Protein AF-0000000086805698 (afdb_homodimer)

Structure (mmCIF, N/CA/C/O backbone):
data_AF-0000000086805698-model_v1
#
loop_
_entity.id
_entity.type
_entity.pdbx_description
1 polymer 'SLAM family member 7'
#
loop_
_atom_site.group_PDB
_atom_site.id
_atom_site.type_symbol
_atom_site.label_atom_id
_atom_site.label_alt_id
_atom_site.label_comp_id
_atom_site.label_asym_id
_atom_site.label_entity_id
_atom_site.label_seq_id
_atom_site.pdbx_PDB_ins_code
_atom_site.Cartn_x
_atom_site.Cartn_y
_atom_site.Cartn_z
_atom_site.occupancy
_atom_site.B_iso_or_equiv
_atom_site.auth_seq_id
_atom_site.auth_comp_id
_atom_site.auth_asym_id
_atom_site.auth_atom_id
_atom_site.pdbx_PDB_model_num
ATOM 1 N N . MET A 1 1 ? -30.688 58.969 -30.438 1 33.81 1 MET A N 1
ATOM 2 C CA . MET A 1 1 ? -30.188 58.469 -29.156 1 33.81 1 MET A CA 1
ATOM 3 C C . MET A 1 1 ? -29.781 57 -29.281 1 33.81 1 MET A C 1
ATOM 5 O O . MET A 1 1 ? -30.578 56.156 -29.688 1 33.81 1 MET A O 1
ATOM 9 N N . PRO A 1 2 ? -28.484 56.781 -29.641 1 44.28 2 PRO A N 1
ATOM 10 C CA . PRO A 1 2 ? -27.969 55.469 -29.969 1 44.28 2 PRO A CA 1
ATOM 11 C C . PRO A 1 2 ? -28.156 54.469 -28.812 1 44.28 2 PRO A C 1
ATOM 13 O O . PRO A 1 2 ? -28.047 54.844 -27.656 1 44.28 2 PRO A O 1
ATOM 16 N N . VAL A 1 3 ? -29.109 53.531 -28.906 1 44.44 3 VAL A N 1
ATOM 17 C CA . VAL A 1 3 ? -29.5 52.375 -28.109 1 44.44 3 VAL A CA 1
ATOM 18 C C . VAL A 1 3 ? -28.266 51.531 -27.797 1 44.44 3 VAL A C 1
ATOM 20 O O . VAL A 1 3 ? -27.516 51.156 -28.703 1 44.44 3 VAL A O 1
ATOM 23 N N . SER A 1 4 ? -27.578 51.906 -26.719 1 42.81 4 SER A N 1
ATOM 24 C CA . SER A 1 4 ? -26.406 51.188 -26.234 1 42.81 4 SER A CA 1
ATOM 25 C C . SER A 1 4 ? -26.672 49.688 -26.125 1 42.81 4 SER A C 1
ATOM 27 O O . SER A 1 4 ? -27.703 49.281 -25.578 1 42.81 4 SER A O 1
ATOM 29 N N . PRO A 1 5 ? -26.109 48.906 -27.016 1 41.41 5 PRO A N 1
ATOM 30 C CA . PRO A 1 5 ? -26.328 47.469 -26.953 1 41.41 5 PRO A CA 1
ATOM 31 C C . PRO A 1 5 ? -26.016 46.875 -25.562 1 41.41 5 PRO A C 1
ATOM 33 O O . PRO A 1 5 ? -25.172 47.406 -24.859 1 41.41 5 PRO A O 1
ATOM 36 N N . ALA A 1 6 ? -27.062 46.469 -24.812 1 39 6 ALA A N 1
ATOM 37 C CA . ALA A 1 6 ? -27.031 45.656 -23.578 1 39 6 ALA A CA 1
ATOM 38 C C . ALA A 1 6 ? -26.062 44.5 -23.703 1 39 6 ALA A C 1
ATOM 40 O O . ALA A 1 6 ? -26.172 43.688 -24.625 1 39 6 ALA A O 1
ATOM 41 N N . ASN A 1 7 ? -24.75 44.781 -23.5 1 35.91 7 ASN A N 1
ATOM 42 C CA . ASN A 1 7 ? -23.781 43.719 -23.422 1 35.91 7 ASN A CA 1
ATOM 43 C C . ASN A 1 7 ? -24.266 42.594 -22.5 1 35.91 7 ASN A C 1
ATOM 45 O O . ASN A 1 7 ? -24.484 42.812 -21.312 1 35.91 7 ASN A O 1
ATOM 49 N N . LEU A 1 8 ? -25.094 41.656 -22.969 1 29.61 8 LEU A N 1
ATOM 50 C CA . LEU A 1 8 ? -25.469 40.406 -22.312 1 29.61 8 LEU A CA 1
ATOM 51 C C . LEU A 1 8 ? -24.234 39.656 -21.797 1 29.61 8 LEU A C 1
ATOM 53 O O . LEU A 1 8 ? -23.391 39.219 -22.578 1 29.61 8 LEU A O 1
ATOM 57 N N . ILE A 1 9 ? -23.734 40.188 -20.734 1 33.19 9 ILE A N 1
ATOM 58 C CA . ILE A 1 9 ? -22.703 39.438 -20.031 1 33.19 9 ILE A CA 1
ATOM 59 C C . ILE A 1 9 ? -23.203 38 -19.766 1 33.19 9 ILE A C 1
ATOM 61 O O . ILE A 1 9 ? -24.188 37.812 -19.047 1 33.19 9 ILE A O 1
ATOM 65 N N . LEU A 1 10 ? -23.125 37.094 -20.75 1 28.97 10 LEU A N 1
ATOM 66 C CA . LEU A 1 10 ? -23.344 35.656 -20.531 1 28.97 10 LEU A CA 1
ATOM 67 C C . LEU A 1 10 ? -22.453 35.125 -19.422 1 28.97 10 LEU A C 1
ATOM 69 O O . LEU A 1 10 ? -21.234 35.125 -19.547 1 28.97 10 LEU A O 1
ATOM 73 N N . ILE A 1 11 ? -22.859 35.406 -18.219 1 31.67 11 ILE A N 1
ATOM 74 C CA . ILE A 1 11 ? -22.234 34.75 -17.078 1 31.67 11 ILE A CA 1
ATOM 75 C C . ILE A 1 11 ? -22.328 33.219 -17.266 1 31.67 11 ILE A C 1
ATOM 77 O O . ILE A 1 11 ? -23.422 32.656 -17.281 1 31.67 11 ILE A O 1
ATOM 81 N N . LEU A 1 12 ? -21.516 32.656 -18.172 1 31.05 12 LEU A N 1
ATOM 82 C CA . LEU A 1 12 ? -21.375 31.219 -18.203 1 31.05 12 LEU A CA 1
ATOM 83 C C . LEU A 1 12 ? -21.109 30.672 -16.797 1 31.05 12 LEU A C 1
ATOM 85 O O . LEU A 1 12 ? -20.047 30.906 -16.219 1 31.05 12 LEU A O 1
ATOM 89 N N . LEU A 1 13 ? -22.156 30.656 -15.93 1 31.44 13 LEU A N 1
ATOM 90 C CA . LEU A 1 13 ? -22.125 29.812 -14.734 1 31.44 13 LEU A CA 1
ATOM 91 C C . LEU A 1 13 ? -21.641 28.406 -15.07 1 31.44 13 LEU A C 1
ATOM 93 O O . LEU A 1 13 ? -22.312 27.672 -15.797 1 31.44 13 LEU A O 1
ATOM 97 N N . LEU A 1 14 ? -20.328 28.281 -15.305 1 31.8 14 LEU A N 1
ATOM 98 C CA . LEU A 1 14 ? -19.797 26.922 -15.32 1 31.8 14 LEU A CA 1
ATOM 99 C C . LEU A 1 14 ? -20.375 26.109 -14.172 1 31.8 14 LEU A C 1
ATOM 101 O O . LEU A 1 14 ? -19.984 26.281 -13.016 1 31.8 14 LEU A O 1
ATOM 105 N N . CYS A 1 15 ? -21.672 25.875 -14.117 1 30.91 15 CYS A N 1
ATOM 106 C CA . CYS A 1 15 ? -22.188 24.781 -13.305 1 30.91 15 CYS A CA 1
ATOM 107 C C . CYS A 1 15 ? -21.328 23.531 -13.438 1 30.91 15 CYS A C 1
ATOM 109 O O . CYS A 1 15 ? -21.219 22.969 -14.523 1 30.91 15 CYS A O 1
ATOM 111 N N . GLN A 1 16 ? -20.203 23.547 -12.758 1 31.81 16 GLN A N 1
ATOM 112 C CA . GLN A 1 16 ? -19.625 22.203 -12.602 1 31.81 16 GLN A CA 1
ATOM 113 C C . GLN A 1 16 ? -20.688 21.188 -12.227 1 31.81 16 GLN A C 1
ATOM 115 O O . GLN A 1 16 ? -21.391 21.359 -11.227 1 31.81 16 GLN A O 1
ATOM 120 N N . LEU A 1 17 ? -21.438 20.734 -13.094 1 32.62 17 LEU A N 1
ATOM 121 C CA . LEU A 1 17 ? -22.125 19.453 -12.922 1 32.62 17 LEU A CA 1
ATOM 122 C C . LEU A 1 17 ? -21.297 18.484 -12.094 1 32.62 17 LEU A C 1
ATOM 124 O O . LEU A 1 17 ? -20.266 18 -12.562 1 32.62 17 LEU A O 1
ATOM 128 N N . MET A 1 18 ? -21.156 18.781 -10.766 1 32.81 18 MET A N 1
ATOM 129 C CA . MET A 1 18 ? -20.781 17.672 -9.898 1 32.81 18 MET A CA 1
ATOM 130 C C . MET A 1 18 ? -21.609 16.422 -10.211 1 32.81 18 MET A C 1
ATOM 132 O O . MET A 1 18 ? -22.844 16.453 -10.094 1 32.81 18 MET A O 1
ATOM 136 N N . GLY A 1 19 ? -21.406 15.773 -11.25 1 35.84 19 GLY A N 1
ATOM 137 C CA . GLY A 1 19 ? -21.984 14.445 -11.328 1 35.84 19 GLY A CA 1
ATOM 138 C C . GLY A 1 19 ? -22.031 13.727 -9.992 1 35.84 19 GLY A C 1
ATOM 139 O O . GLY A 1 19 ? -21.406 14.172 -9.023 1 35.84 19 GLY A O 1
ATOM 140 N N . PRO A 1 20 ? -22.906 12.742 -9.836 1 35.44 20 PRO A N 1
ATOM 141 C CA . PRO A 1 20 ? -23 12.008 -8.57 1 35.44 20 PRO A CA 1
ATOM 142 C C . PRO A 1 20 ? -21.625 11.609 -8.016 1 35.44 20 PRO A C 1
ATOM 144 O O . PRO A 1 20 ? -20.844 10.938 -8.703 1 35.44 20 PRO A O 1
ATOM 147 N N . ALA A 1 21 ? -20.844 12.383 -7.348 1 38.59 21 ALA A N 1
ATOM 148 C CA . ALA A 1 21 ? -19.641 12.07 -6.59 1 38.59 21 ALA A CA 1
ATOM 149 C C . ALA A 1 21 ? -19.859 10.875 -5.668 1 38.59 21 ALA A C 1
ATOM 151 O O . ALA A 1 21 ? -20.484 11.008 -4.609 1 38.59 21 ALA A O 1
ATOM 152 N N . ALA A 1 22 ? -20.453 9.883 -5.957 1 40.69 22 ALA A N 1
ATOM 153 C CA . ALA A 1 22 ? -20.375 8.898 -4.883 1 40.69 22 ALA A CA 1
ATOM 154 C C . ALA A 1 22 ? -19.016 8.922 -4.195 1 40.69 22 ALA A C 1
ATOM 156 O O . ALA A 1 22 ? -18.672 8.016 -3.434 1 40.69 22 ALA A O 1
ATOM 157 N N . SER A 1 23 ? -17.859 9.555 -4.797 1 49.34 23 SER A N 1
ATOM 158 C CA . SER A 1 23 ? -16.547 9.695 -4.156 1 49.34 23 SER A CA 1
ATOM 159 C C . SER A 1 23 ? -16.656 10.461 -2.842 1 49.34 23 SER A C 1
ATOM 161 O O . SER A 1 23 ? -17.281 11.523 -2.789 1 49.34 23 SER A O 1
ATOM 163 N N . GLY A 1 24 ? -16.828 9.812 -1.705 1 59.03 24 GLY A N 1
ATOM 164 C CA . GLY A 1 24 ? -16.891 10.492 -0.42 1 59.03 24 GLY A CA 1
ATOM 165 C C . GLY A 1 24 ? -16.25 11.867 -0.442 1 59.03 24 GLY A C 1
ATOM 166 O O . GLY A 1 24 ? -15.391 12.148 -1.289 1 59.03 24 GLY A O 1
ATOM 167 N N . ALA A 1 25 ? -16.969 12.922 -0.006 1 79.44 25 ALA A N 1
ATOM 168 C CA . ALA A 1 25 ? -16.547 14.312 0.09 1 79.44 25 ALA A CA 1
ATOM 169 C C . ALA A 1 25 ? -15.125 14.422 0.639 1 79.44 25 ALA A C 1
ATOM 171 O O . ALA A 1 25 ? -14.742 13.68 1.547 1 79.44 25 ALA A O 1
ATOM 172 N N . GLN A 1 26 ? -14.281 15.078 -0.123 1 90.06 26 GLN A N 1
ATOM 173 C CA . GLN A 1 26 ? -12.914 15.375 0.289 1 90.06 26 GLN A CA 1
ATOM 174 C C . GLN A 1 26 ? -12.891 16.422 1.401 1 90.06 26 GLN A C 1
ATOM 176 O O . GLN A 1 26 ? -13.531 17.469 1.294 1 90.06 26 GLN A O 1
ATOM 181 N N . GLU A 1 27 ? -12.336 16.094 2.559 1 93.56 27 GLU A N 1
ATOM 182 C CA . GLU A 1 27 ? -12.117 17.047 3.643 1 93.56 27 GLU A CA 1
ATOM 183 C C . GLU A 1 27 ? -10.852 17.859 3.412 1 93.56 27 GLU A C 1
ATOM 185 O O . GLU A 1 27 ? -9.789 17.297 3.133 1 93.56 27 GLU A O 1
ATOM 190 N N . GLU A 1 28 ? -10.93 19.188 3.469 1 94.25 28 GLU A N 1
ATOM 191 C CA . GLU A 1 28 ? -9.773 20.062 3.293 1 94.25 28 GLU A CA 1
ATOM 192 C C . GLU A 1 28 ? -9.094 20.359 4.625 1 94.25 28 GLU A C 1
ATOM 194 O O . GLU A 1 28 ? -9.766 20.688 5.609 1 94.25 28 GLU A O 1
ATOM 199 N N . LEU A 1 29 ? -7.766 20.234 4.629 1 97.12 29 LEU A N 1
ATOM 200 C CA . LEU A 1 29 ? -6.953 20.516 5.809 1 97.12 29 LEU A CA 1
ATOM 201 C C . LEU A 1 29 ? -5.895 21.562 5.5 1 97.12 29 LEU A C 1
ATOM 203 O O . LEU A 1 29 ? -5.496 21.734 4.344 1 97.12 29 LEU A O 1
ATOM 207 N N . VAL A 1 30 ? -5.535 22.297 6.559 1 94.81 30 VAL A N 1
ATOM 208 C CA . VAL A 1 30 ? -4.5 23.312 6.426 1 94.81 30 VAL A CA 1
ATOM 209 C C . VAL A 1 30 ? -3.416 23.094 7.48 1 94.81 30 VAL A C 1
ATOM 211 O O . VAL A 1 30 ? -3.717 22.766 8.633 1 94.81 30 VAL A O 1
ATOM 214 N N . GLY A 1 31 ? -2.156 23.25 7.012 1 95.19 31 GLY A N 1
ATOM 215 C CA . GLY A 1 31 ? -1.027 23.156 7.926 1 95.19 31 GLY A CA 1
ATOM 216 C C . GLY A 1 31 ? 0.014 24.234 7.699 1 95.19 31 GLY A C 1
ATOM 217 O O . GLY A 1 31 ? 0.015 24.891 6.66 1 95.19 31 GLY A O 1
ATOM 218 N N . GLY A 1 32 ? 0.861 24.422 8.773 1 93.5 32 GLY A N 1
ATOM 219 C CA . GLY A 1 32 ? 1.999 25.328 8.664 1 93.5 32 GLY A CA 1
ATOM 220 C C . GLY A 1 32 ? 3.324 24.594 8.547 1 93.5 32 GLY A C 1
ATOM 221 O O . GLY A 1 32 ? 3.504 23.516 9.117 1 93.5 32 GLY A O 1
ATOM 222 N N . ILE A 1 33 ? 4.254 25.281 7.805 1 95.81 33 ILE A N 1
ATOM 223 C CA . ILE A 1 33 ? 5.59 24.719 7.656 1 95.81 33 ILE A CA 1
ATOM 224 C C . ILE A 1 33 ? 6.184 24.438 9.031 1 95.81 33 ILE A C 1
ATOM 226 O O . ILE A 1 33 ? 6.133 25.281 9.93 1 95.81 33 ILE A O 1
ATOM 230 N N . GLY A 1 34 ? 6.734 23.219 9.219 1 96.06 34 GLY A N 1
ATOM 231 C CA . GLY A 1 34 ? 7.375 22.859 10.477 1 96.06 34 GLY A CA 1
ATOM 232 C C . GLY A 1 34 ? 6.402 22.312 11.5 1 96.06 34 GLY A C 1
ATOM 233 O O . GLY A 1 34 ? 6.812 21.719 12.5 1 96.06 34 GLY A O 1
ATOM 234 N N . GLY A 1 35 ? 5.098 22.484 11.281 1 96.06 35 GLY A N 1
ATOM 235 C CA . GLY A 1 35 ? 4.066 22 12.18 1 96.06 35 GLY A CA 1
ATOM 236 C C . GLY A 1 35 ? 3.609 20.594 11.859 1 96.06 35 GLY A C 1
ATOM 237 O O . GLY A 1 35 ? 4.379 19.781 11.328 1 96.06 35 GLY A O 1
ATOM 238 N N . PHE A 1 36 ? 2.404 20.266 12.391 1 97.25 36 PHE A N 1
ATOM 239 C CA . PHE A 1 36 ? 1.835 18.953 12.117 1 97.25 36 PHE A CA 1
ATOM 240 C C . PHE A 1 36 ? 0.364 19.062 11.734 1 97.25 36 PHE A C 1
ATOM 242 O O . PHE A 1 36 ? -0.254 20.125 11.938 1 97.25 36 PHE A O 1
ATOM 249 N N . VAL A 1 37 ? -0.165 18.078 11.07 1 97.88 37 VAL A N 1
ATOM 250 C CA . VAL A 1 37 ? -1.587 17.953 10.766 1 97.88 37 VAL A CA 1
ATOM 251 C C . VAL A 1 37 ? -2.072 16.562 11.172 1 97.88 37 VAL A C 1
ATOM 253 O O . VAL A 1 37 ? -1.298 15.602 11.172 1 97.88 37 VAL A O 1
ATOM 256 N N . ILE A 1 38 ? -3.354 16.5 11.609 1 97.56 38 ILE A N 1
ATOM 257 C CA . ILE A 1 38 ? -4.004 15.219 11.891 1 97.56 38 ILE A CA 1
ATOM 258 C C . ILE A 1 38 ? -5.059 14.93 10.82 1 97.56 38 ILE A C 1
ATOM 260 O O . ILE A 1 38 ? -5.871 15.789 10.492 1 97.56 38 ILE A O 1
ATOM 264 N N . PHE A 1 39 ? -4.984 13.852 10.258 1 97.38 39 PHE A N 1
ATOM 265 C CA . PHE A 1 39 ? -6.023 13.328 9.383 1 97.38 39 PHE A CA 1
ATOM 266 C C . PHE A 1 39 ? -6.973 12.414 10.141 1 97.38 39 PHE A C 1
ATOM 268 O O . PHE A 1 39 ? -6.648 11.258 10.406 1 97.38 39 PHE A O 1
ATOM 275 N N . PRO A 1 40 ? -8.117 12.914 10.422 1 95.06 40 PRO A N 1
ATOM 276 C CA . PRO A 1 40 ? -9.016 12.102 11.25 1 95.06 40 PRO A CA 1
ATOM 277 C C . PRO A 1 40 ? -9.586 10.898 10.492 1 95.06 40 PRO A C 1
ATOM 279 O O . PRO A 1 40 ? -9.914 11.008 9.312 1 95.06 40 PRO A O 1
ATOM 282 N N . LEU A 1 41 ? -9.508 9.812 11.156 1 93.5 41 LEU A N 1
ATOM 283 C CA . LEU A 1 41 ? -10.102 8.602 10.594 1 93.5 41 LEU A CA 1
ATOM 284 C C . LEU A 1 41 ? -11.289 8.141 11.422 1 93.5 41 LEU A C 1
ATOM 286 O O . LEU A 1 41 ? -11.188 8.016 12.648 1 93.5 41 LEU A O 1
ATOM 290 N N . THR A 1 42 ? -12.43 8.102 10.758 1 83.88 42 THR A N 1
ATOM 291 C CA . THR A 1 42 ? -13.625 7.559 11.391 1 83.88 42 THR A CA 1
ATOM 292 C C . THR A 1 42 ? -14.039 6.25 10.727 1 83.88 42 THR A C 1
A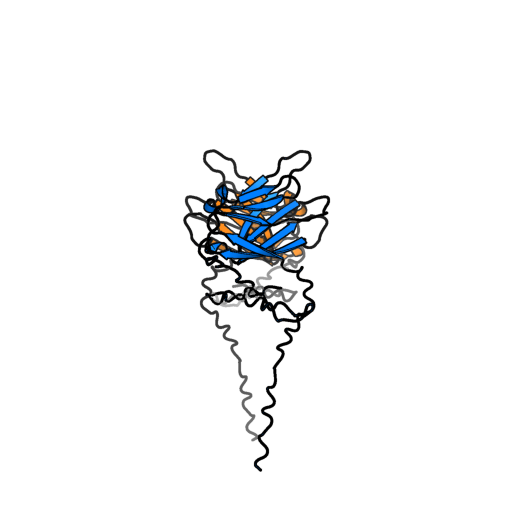TOM 294 O O . THR A 1 42 ? -14.203 6.195 9.5 1 83.88 42 THR A O 1
ATOM 297 N N . HIS A 1 43 ? -13.984 5.168 11.477 1 82.12 43 HIS A N 1
ATOM 298 C CA . HIS A 1 43 ? -14.453 3.912 10.906 1 82.12 43 HIS A CA 1
ATOM 299 C C . HIS A 1 43 ? -15.242 3.102 11.93 1 82.12 43 HIS A C 1
ATOM 301 O O . HIS A 1 43 ? -15 3.211 13.133 1 82.12 43 HIS A O 1
ATOM 307 N N . SER A 1 44 ? -16.25 2.486 11.492 1 76.88 44 SER A N 1
ATOM 308 C CA . SER A 1 44 ? -17.094 1.67 12.352 1 76.88 44 SER A CA 1
ATOM 309 C C . SER A 1 44 ? -16.906 0.184 12.078 1 76.88 44 SER A C 1
ATOM 311 O O . SER A 1 44 ? -17.594 -0.658 12.656 1 76.88 44 SER A O 1
ATOM 313 N N . GLN A 1 45 ? -15.969 -0.123 11.359 1 73.69 45 GLN A N 1
ATOM 314 C CA . GLN A 1 45 ? -15.82 -1.521 10.977 1 73.69 45 GLN A CA 1
ATOM 315 C C . GLN A 1 45 ? -15.336 -2.365 12.148 1 73.69 45 GLN A C 1
ATOM 317 O O . GLN A 1 45 ? -14.461 -1.939 12.906 1 73.69 45 GLN A O 1
ATOM 322 N N . ASP A 1 46 ? -15.938 -3.475 12.312 1 77 46 ASP A N 1
ATOM 323 C CA . ASP A 1 46 ? -15.602 -4.383 13.406 1 77 46 ASP A CA 1
ATOM 324 C C . ASP A 1 46 ? -14.227 -5.012 13.203 1 77 46 ASP A C 1
ATOM 326 O O . ASP A 1 46 ? -13.406 -5.043 14.117 1 77 46 ASP A O 1
ATOM 330 N N . ARG A 1 47 ? -13.992 -5.578 12.008 1 89.38 47 ARG A N 1
ATOM 331 C CA . ARG A 1 47 ? -12.711 -6.234 11.75 1 89.38 47 ARG A CA 1
ATOM 332 C C . ARG A 1 47 ? -12.008 -5.609 10.555 1 89.38 47 ARG A C 1
ATOM 334 O O . ARG A 1 47 ? -12.539 -5.602 9.445 1 89.38 47 ARG A O 1
ATOM 341 N N . ILE A 1 48 ? -10.938 -4.969 10.891 1 95 48 ILE A N 1
ATOM 342 C CA . ILE A 1 48 ? -10.125 -4.332 9.859 1 95 48 ILE A CA 1
ATOM 343 C C . ILE A 1 48 ? -8.883 -5.18 9.594 1 95 48 ILE A C 1
ATOM 345 O O . ILE A 1 48 ? -8.18 -5.574 10.523 1 95 48 ILE A O 1
ATOM 349 N N . ASP A 1 49 ? -8.664 -5.496 8.32 1 96.88 49 ASP A N 1
ATOM 350 C CA . ASP A 1 49 ? -7.469 -6.25 7.953 1 96.88 49 ASP A CA 1
ATOM 351 C C . ASP A 1 49 ? -6.258 -5.328 7.816 1 96.88 49 ASP A C 1
ATOM 353 O O . ASP A 1 49 ? -5.168 -5.648 8.297 1 96.88 49 ASP A O 1
ATOM 357 N N . SER A 1 50 ? -6.43 -4.199 7.164 1 97.62 50 SER A N 1
ATOM 358 C CA . SER A 1 50 ? -5.332 -3.25 7.008 1 97.62 50 SER A CA 1
ATOM 359 C C . SER A 1 50 ? -5.852 -1.85 6.699 1 97.62 50 SER A C 1
ATOM 361 O O . SER A 1 50 ? -6.984 -1.688 6.242 1 97.62 50 SER A O 1
ATOM 363 N N . ILE A 1 51 ? -5.098 -0.92 7.066 1 97.56 51 ILE A N 1
ATOM 364 C CA . ILE A 1 51 ? -5.309 0.485 6.734 1 97.56 51 ILE A CA 1
ATOM 365 C C . ILE A 1 51 ? -4.133 1.002 5.906 1 97.56 51 ILE A C 1
ATOM 367 O O . ILE A 1 51 ? -2.977 0.888 6.316 1 97.56 51 ILE A O 1
ATOM 371 N N . ILE A 1 52 ? -4.414 1.631 4.723 1 98.56 52 ILE A N 1
ATOM 372 C CA . ILE A 1 52 ? -3.354 2.098 3.836 1 98.56 52 ILE A CA 1
ATOM 373 C C . ILE A 1 52 ? -3.582 3.566 3.486 1 98.56 52 ILE A C 1
ATOM 375 O O . ILE A 1 52 ? -4.648 3.934 2.984 1 98.56 52 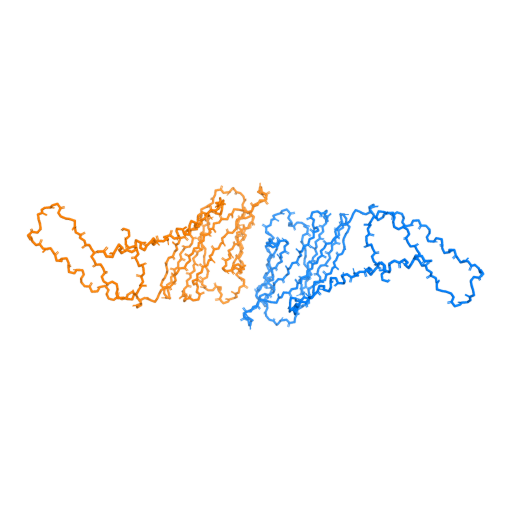ILE A O 1
ATOM 379 N N . TRP A 1 53 ? -2.555 4.363 3.76 1 98.19 53 TRP A N 1
ATOM 380 C CA . TRP A 1 53 ? -2.576 5.781 3.41 1 98.19 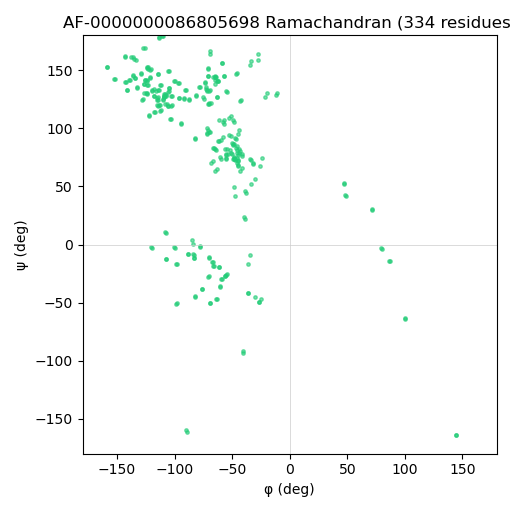53 TRP A CA 1
ATOM 381 C C . TRP A 1 53 ? -1.793 6.035 2.127 1 98.19 53 TRP A C 1
ATOM 383 O O . TRP A 1 53 ? -0.705 5.488 1.938 1 98.19 53 TRP A O 1
ATOM 393 N N . PHE A 1 54 ? -2.344 6.922 1.314 1 98.31 54 PHE A N 1
ATOM 394 C CA . PHE A 1 54 ? -1.712 7.332 0.065 1 98.31 54 PHE A CA 1
ATOM 395 C C . PHE A 1 54 ? -1.514 8.844 0.03 1 98.31 54 PHE A C 1
ATOM 397 O O . PHE A 1 54 ? -2.379 9.594 0.476 1 98.31 54 PHE A O 1
ATOM 404 N N . PHE A 1 55 ? -0.378 9.227 -0.426 1 98.38 55 PHE A N 1
ATOM 405 C CA . PHE A 1 55 ? -0.103 10.609 -0.79 1 98.38 55 PHE A CA 1
ATOM 406 C C . PHE A 1 55 ? 0.15 10.742 -2.287 1 98.38 55 PHE A C 1
ATOM 408 O O . PHE A 1 55 ? 1.106 10.164 -2.811 1 98.38 55 PHE A O 1
ATOM 415 N N . GLU A 1 56 ? -0.675 11.531 -2.975 1 97.38 56 GLU A N 1
ATOM 416 C CA . GLU A 1 56 ? -0.577 11.703 -4.422 1 97.38 56 GLU A CA 1
ATOM 417 C C . GLU A 1 56 ? -0.477 10.352 -5.129 1 97.38 56 GLU A C 1
ATOM 419 O O . GLU A 1 56 ? 0.418 10.141 -5.949 1 97.38 56 GLU A O 1
ATOM 424 N N . ARG A 1 57 ? -1.283 9.328 -4.676 1 94.69 57 ARG A N 1
ATOM 425 C CA . ARG A 1 57 ? -1.487 8.008 -5.266 1 94.69 57 ARG A CA 1
ATOM 426 C C . ARG A 1 57 ? -0.342 7.066 -4.91 1 94.69 57 ARG A C 1
ATOM 428 O O . ARG A 1 57 ? -0.361 5.891 -5.277 1 94.69 57 ARG A O 1
ATOM 435 N N . THR A 1 58 ? 0.653 7.586 -4.215 1 96 58 THR A N 1
ATOM 436 C CA . THR A 1 58 ? 1.744 6.738 -3.75 1 96 58 THR A CA 1
ATOM 437 C C . THR A 1 58 ? 1.509 6.297 -2.309 1 96 58 THR A C 1
ATOM 439 O O . THR A 1 58 ? 1.071 7.09 -1.473 1 96 58 THR A O 1
ATOM 442 N N . THR A 1 59 ? 1.829 5.004 -2.076 1 98.38 59 THR A N 1
ATOM 443 C CA . THR A 1 59 ? 1.644 4.484 -0.726 1 98.38 59 THR A CA 1
ATOM 444 C C . THR A 1 59 ? 2.553 5.207 0.263 1 98.38 59 THR A C 1
ATOM 446 O O . THR A 1 59 ? 3.762 5.312 0.039 1 98.38 59 THR A O 1
ATOM 449 N N . LEU A 1 60 ? 1.997 5.727 1.319 1 98.44 60 LEU A N 1
ATOM 450 C CA . LEU A 1 60 ? 2.734 6.438 2.359 1 98.44 60 LEU A CA 1
ATOM 451 C C . LEU A 1 60 ? 3.018 5.523 3.547 1 98.44 60 LEU A C 1
ATOM 453 O O . LEU A 1 60 ? 4.16 5.422 3.998 1 98.44 60 LEU A O 1
ATOM 457 N N . VAL A 1 61 ? 1.973 4.867 4.035 1 98.44 61 VAL A N 1
ATOM 458 C CA . VAL A 1 61 ? 2.09 4.008 5.207 1 98.44 61 VAL A CA 1
ATOM 459 C C . VAL A 1 61 ? 1.035 2.904 5.145 1 98.44 61 VAL A C 1
ATOM 461 O O . VAL A 1 61 ? -0.074 3.125 4.652 1 98.44 61 VAL A O 1
ATOM 464 N N . THR A 1 62 ? 1.325 1.696 5.562 1 98.62 62 THR A N 1
ATOM 465 C CA . THR A 1 62 ? 0.417 0.564 5.711 1 98.62 62 THR A CA 1
ATOM 466 C C . THR A 1 62 ? 0.371 0.095 7.16 1 98.62 62 THR A C 1
ATOM 468 O O . THR A 1 62 ? 1.413 -0.09 7.793 1 98.62 62 THR A O 1
ATOM 471 N N . ILE A 1 63 ? -0.831 -0.104 7.66 1 97.75 63 ILE A N 1
ATOM 472 C CA . ILE A 1 63 ? -1.041 -0.5 9.047 1 97.75 63 ILE A CA 1
ATOM 473 C C . ILE A 1 63 ? -1.85 -1.795 9.102 1 97.75 63 ILE A C 1
ATOM 475 O O . ILE A 1 63 ? -2.844 -1.94 8.383 1 97.75 63 ILE A O 1
ATOM 479 N N . GLN A 1 64 ? -1.414 -2.73 9.812 1 97.25 64 GLN A N 1
ATOM 480 C CA . GLN A 1 64 ? -2.227 -3.859 10.25 1 97.25 64 GLN A CA 1
ATOM 481 C C . GLN A 1 64 ? -2.637 -3.711 11.711 1 97.25 64 GLN A C 1
ATOM 483 O O . GLN A 1 64 ? -1.804 -3.842 12.617 1 97.25 64 GLN A O 1
ATOM 488 N N . PRO A 1 65 ? -3.932 -3.42 11.914 1 95.69 65 PRO A N 1
ATOM 489 C CA . PRO A 1 65 ? -4.395 -3.197 13.289 1 95.69 65 PRO A CA 1
ATOM 490 C C . PRO A 1 65 ? -4.156 -4.402 14.195 1 95.69 65 PRO A C 1
ATOM 492 O O . PRO A 1 65 ? -4.078 -5.535 13.711 1 95.69 65 PRO A O 1
ATOM 495 N N . ALA A 1 66 ? -4.086 -4.09 15.438 1 93.06 66 ALA A N 1
ATOM 496 C CA . ALA A 1 66 ? -3.889 -5.137 16.438 1 93.06 66 ALA A CA 1
ATOM 497 C C . ALA A 1 66 ? -5.086 -6.082 16.484 1 93.06 66 ALA A C 1
ATOM 499 O O . ALA A 1 66 ? -6.215 -5.68 16.188 1 93.06 66 ALA A O 1
ATOM 500 N N . THR A 1 67 ? -4.773 -7.25 16.719 1 90.12 67 THR A N 1
ATOM 501 C CA . THR A 1 67 ? -5.777 -8.25 17.062 1 90.12 67 THR A CA 1
ATOM 502 C C . THR A 1 67 ? -5.59 -8.727 18.5 1 90.12 67 THR A C 1
ATOM 504 O O . THR A 1 67 ? -4.719 -8.234 19.219 1 90.12 67 THR A O 1
ATOM 507 N N . THR A 1 68 ? -6.461 -9.617 18.938 1 87.62 68 THR A N 1
ATOM 508 C CA . THR A 1 68 ? -6.395 -10.156 20.297 1 87.62 68 THR A CA 1
ATOM 509 C C . THR A 1 68 ? -5.023 -10.766 20.562 1 87.62 68 THR A C 1
ATOM 511 O O . THR A 1 68 ? -4.516 -10.695 21.688 1 87.62 68 THR A O 1
ATOM 514 N N . ASN A 1 69 ? -4.324 -11.219 19.516 1 89 69 ASN A N 1
ATOM 515 C CA . ASN A 1 69 ? -3.105 -11.992 19.734 1 89 69 ASN A CA 1
ATOM 516 C C . ASN A 1 69 ? -1.893 -11.305 19.109 1 89 69 ASN A C 1
ATOM 518 O O . ASN A 1 69 ? -0.776 -11.82 19.188 1 89 69 ASN A O 1
ATOM 522 N N . LYS A 1 70 ? -2.086 -10.266 18.484 1 90.94 70 LYS A N 1
ATOM 523 C CA . LYS A 1 70 ? -0.986 -9.617 17.766 1 90.94 70 LYS A CA 1
ATOM 524 C C . LYS A 1 70 ? -1.068 -8.102 17.891 1 90.94 70 LYS A C 1
ATOM 526 O O . LYS A 1 70 ? -2.146 -7.52 17.75 1 90.94 70 LYS A O 1
ATOM 531 N N . SER A 1 71 ? 0.033 -7.43 18.203 1 94.06 71 SER A N 1
ATOM 532 C CA . SER A 1 71 ? 0.104 -5.973 18.25 1 94.06 71 SER A CA 1
ATOM 533 C C . SER A 1 71 ? -0.014 -5.379 16.844 1 94.06 71 SER A C 1
ATOM 535 O O . SER A 1 71 ? 0.144 -6.086 15.852 1 94.06 71 SER A O 1
ATOM 537 N N . ASP A 1 72 ? -0.29 -4.082 16.844 1 94.62 72 ASP A N 1
ATOM 538 C CA . ASP A 1 72 ? -0.364 -3.408 15.547 1 94.62 72 ASP A CA 1
ATOM 539 C C . ASP A 1 72 ? 0.99 -3.422 14.844 1 94.62 72 ASP A C 1
ATOM 541 O O . ASP A 1 72 ? 2.035 -3.391 15.492 1 94.62 72 ASP A O 1
ATOM 545 N N . THR A 1 73 ? 0.987 -3.541 13.609 1 96.12 73 THR A N 1
ATOM 546 C CA . THR A 1 73 ? 2.17 -3.441 12.766 1 96.12 73 THR A CA 1
ATOM 547 C C . THR A 1 73 ? 2.045 -2.268 11.797 1 96.12 73 THR A C 1
ATOM 549 O O . THR A 1 73 ? 0.996 -2.074 11.18 1 96.12 73 THR A O 1
ATOM 552 N N . VAL A 1 74 ? 3.146 -1.513 11.742 1 97.06 74 VAL A N 1
ATOM 553 C CA . VAL A 1 74 ? 3.16 -0.357 10.852 1 97.06 74 VAL A CA 1
ATOM 554 C C . VAL A 1 74 ? 4.371 -0.434 9.93 1 97.06 74 VAL A C 1
ATOM 556 O O . VAL A 1 74 ? 5.496 -0.666 10.383 1 97.06 74 VAL A O 1
ATOM 559 N N . ILE A 1 75 ? 4.133 -0.26 8.625 1 98.06 75 ILE A N 1
ATOM 560 C CA . ILE A 1 75 ? 5.211 -0.12 7.652 1 98.06 75 ILE A CA 1
ATOM 561 C C . ILE A 1 75 ? 5.141 1.257 6.996 1 98.06 75 ILE A C 1
ATOM 563 O O . ILE A 1 75 ? 4.168 1.57 6.305 1 98.06 75 ILE A O 1
ATOM 567 N N . VAL A 1 76 ? 6.156 2.02 7.273 1 98.25 76 VAL A N 1
ATOM 568 C CA . VAL A 1 76 ? 6.32 3.289 6.574 1 98.25 76 VAL A CA 1
ATOM 569 C C . VAL A 1 76 ? 7.094 3.068 5.277 1 98.25 76 VAL A C 1
ATOM 571 O O . VAL A 1 76 ? 8.219 2.57 5.297 1 98.25 76 VAL A O 1
ATOM 574 N N . THR A 1 77 ? 6.547 3.477 4.129 1 98.25 77 THR A N 1
ATOM 575 C CA . THR A 1 77 ? 7.02 3.104 2.801 1 98.25 77 THR A CA 1
ATOM 576 C C . THR A 1 77 ? 8.43 3.631 2.561 1 98.25 77 THR A C 1
ATOM 578 O O . THR A 1 77 ? 9.281 2.918 2.023 1 98.25 77 THR A O 1
ATOM 581 N N . ASN A 1 78 ? 8.672 4.883 2.871 1 97.75 78 ASN A N 1
ATOM 582 C CA . ASN A 1 78 ? 9.969 5.539 2.742 1 97.75 78 ASN A CA 1
ATOM 583 C C . ASN A 1 78 ? 10.531 5.941 4.102 1 97.75 78 ASN A C 1
ATOM 585 O O . ASN A 1 78 ? 9.852 6.613 4.883 1 97.75 78 ASN A O 1
ATOM 589 N N . ARG A 1 79 ? 11.695 5.551 4.379 1 95.44 79 ARG A N 1
ATOM 590 C CA . ARG A 1 79 ? 12.32 5.77 5.68 1 95.44 79 ARG A CA 1
ATOM 591 C C . ARG A 1 79 ? 12.344 7.254 6.035 1 95.44 79 ARG A C 1
ATOM 593 O O . ARG A 1 79 ? 12.289 7.613 7.211 1 95.44 79 ARG A O 1
ATOM 600 N N . HIS A 1 80 ? 12.352 8.141 5.035 1 96.06 80 HIS A N 1
ATOM 601 C CA . HIS A 1 80 ? 12.375 9.578 5.273 1 96.06 80 HIS A CA 1
ATOM 602 C C . HIS A 1 80 ? 11.133 10.031 6.039 1 96.06 80 HIS A C 1
ATOM 604 O O . HIS A 1 80 ? 11.141 11.094 6.668 1 96.06 80 HIS A O 1
ATOM 610 N N . ASN A 1 81 ? 10.109 9.18 5.992 1 97.62 81 ASN A N 1
ATOM 611 C CA . ASN A 1 81 ? 8.859 9.555 6.637 1 97.62 81 ASN A CA 1
ATOM 612 C C . ASN A 1 81 ? 8.711 8.891 8 1 97.62 81 ASN A C 1
ATOM 614 O O . ASN A 1 81 ? 7.758 9.172 8.734 1 97.62 81 ASN A O 1
ATOM 618 N N . GLN A 1 82 ? 9.633 8.094 8.367 1 96.88 82 GLN A N 1
ATOM 619 C CA . GLN A 1 82 ? 9.508 7.281 9.57 1 96.88 82 GLN A CA 1
ATOM 620 C C . GLN A 1 82 ? 9.352 8.156 10.812 1 96.88 82 GLN A C 1
ATOM 622 O O . GLN A 1 82 ? 8.555 7.84 11.703 1 96.88 82 GLN A O 1
ATOM 627 N N . GLU A 1 83 ? 10.031 9.297 10.844 1 96.69 83 GLU A N 1
ATOM 628 C CA . GLU A 1 83 ? 10.016 10.141 12.039 1 96.69 83 GLU A CA 1
ATOM 629 C C . GLU A 1 83 ? 8.852 11.133 12 1 96.69 83 GLU A C 1
ATOM 631 O O . GLU A 1 83 ? 8.586 11.82 12.984 1 96.69 83 GLU A O 1
ATOM 636 N N . ARG A 1 84 ? 8.172 11.211 10.883 1 97.88 84 ARG A N 1
ATOM 637 C CA . ARG A 1 84 ? 7.164 12.258 10.727 1 97.88 84 ARG A CA 1
ATOM 638 C C . ARG A 1 84 ? 5.754 11.68 10.797 1 97.88 84 ARG A C 1
ATOM 640 O O . ARG A 1 84 ? 4.781 12.422 10.922 1 97.88 84 ARG A O 1
ATOM 647 N N . VAL A 1 85 ? 5.652 10.352 10.727 1 98.06 85 VAL A N 1
ATOM 648 C CA . VAL A 1 85 ? 4.336 9.719 10.719 1 98.06 85 VAL A CA 1
ATOM 649 C C . VAL A 1 85 ? 4.066 9.07 12.07 1 98.06 85 VAL A C 1
ATOM 651 O O . VAL A 1 85 ? 4.918 8.359 12.609 1 98.06 85 VAL A O 1
ATOM 654 N N . ALA A 1 86 ? 2.867 9.359 12.609 1 97.31 86 ALA A N 1
ATOM 655 C CA . ALA A 1 86 ? 2.387 8.734 13.836 1 97.31 86 ALA A CA 1
ATOM 656 C C . ALA A 1 86 ? 0.886 8.469 13.766 1 97.31 86 ALA A C 1
ATOM 658 O O . ALA A 1 86 ? 0.186 9.039 12.93 1 97.31 86 ALA A O 1
ATOM 659 N N . PHE A 1 87 ? 0.4 7.555 14.672 1 96.06 87 PHE A N 1
ATOM 660 C CA . PHE A 1 87 ? -1.007 7.18 14.617 1 96.06 87 PHE A CA 1
ATOM 661 C C . PHE A 1 87 ? -1.618 7.18 16.016 1 96.06 87 PHE A C 1
ATOM 663 O O . PHE A 1 87 ? -0.955 6.816 16.984 1 96.06 87 PHE A O 1
ATOM 670 N N . SER A 1 88 ? -2.855 7.613 16 1 91.88 88 SER A N 1
ATOM 671 C CA . SER A 1 88 ? -3.588 7.508 17.266 1 91.88 88 SER A CA 1
ATOM 672 C C . SER A 1 88 ? -3.922 6.059 17.594 1 91.88 88 SER A C 1
ATOM 674 O O . SER A 1 88 ? -4.242 5.27 16.703 1 91.88 88 SER A O 1
ATOM 676 N N . ARG A 1 89 ? -3.904 5.73 18.797 1 87.06 89 ARG A N 1
ATOM 677 C CA . ARG A 1 89 ? -4.301 4.391 19.219 1 87.06 89 ARG A CA 1
ATOM 678 C C . ARG A 1 89 ? -5.805 4.188 19.031 1 87.06 89 ARG A C 1
ATOM 680 O O . ARG A 1 89 ? -6.598 5.066 19.375 1 87.06 89 ARG A O 1
ATOM 687 N N . GLY A 1 90 ? -6.145 3.09 18.453 1 85.19 90 GLY A N 1
ATOM 688 C CA . GLY A 1 90 ? -7.555 2.748 18.344 1 85.19 90 GLY A CA 1
ATOM 689 C C . GLY A 1 90 ? -8.141 3.055 16.984 1 85.19 90 GLY A C 1
ATOM 690 O O . GLY A 1 90 ? -8.453 2.141 16.219 1 85.19 90 GLY A O 1
ATOM 691 N N . ASN A 1 91 ? -8.141 4.402 16.672 1 89 91 ASN A N 1
ATOM 692 C CA . ASN A 1 91 ? -8.82 4.711 15.414 1 89 91 ASN A CA 1
ATOM 693 C C . ASN A 1 91 ? -7.824 4.867 14.266 1 89 91 ASN A C 1
ATOM 695 O O . ASN A 1 91 ? -8.219 4.977 13.109 1 89 91 ASN A O 1
ATOM 699 N N . TYR A 1 92 ? -6.52 5.051 14.594 1 94.81 92 TYR A N 1
ATOM 700 C CA . TYR A 1 92 ? -5.449 5.043 13.602 1 94.81 92 TYR A CA 1
ATOM 701 C C . TYR A 1 92 ? -5.504 6.297 12.734 1 94.81 92 TYR A C 1
ATOM 703 O O . TYR A 1 92 ? -5.141 6.258 11.555 1 94.81 92 TYR A O 1
ATOM 711 N N . SER A 1 93 ? -5.992 7.402 13.328 1 95.88 93 SER A N 1
ATOM 712 C CA . SER A 1 93 ? -5.805 8.688 12.664 1 95.88 93 SER A CA 1
ATOM 713 C C . SER A 1 93 ? -4.328 8.961 12.406 1 95.88 93 SER A C 1
ATOM 715 O O . SER A 1 93 ? -3.477 8.672 13.25 1 95.88 93 SER A O 1
ATOM 717 N N . LEU A 1 94 ? -4.055 9.602 11.297 1 98 94 LEU A N 1
ATOM 718 C CA . LEU A 1 94 ? -2.674 9.859 10.906 1 98 94 LEU A CA 1
ATOM 719 C C . LEU A 1 94 ? -2.242 11.258 11.344 1 98 94 LEU A C 1
ATOM 721 O O . LEU A 1 94 ? -2.932 12.242 11.062 1 98 94 LEU A O 1
ATOM 725 N N . LYS A 1 95 ? -1.152 11.328 12.07 1 98.38 95 LYS A N 1
ATOM 726 C CA . LYS A 1 95 ? -0.464 12.594 12.328 1 98.38 95 LYS A CA 1
ATOM 727 C C . LYS A 1 95 ? 0.782 12.727 11.461 1 98.38 95 LYS A C 1
ATOM 729 O O . LYS A 1 95 ? 1.681 11.883 11.516 1 98.38 95 LYS A O 1
ATOM 734 N N . LEU A 1 96 ? 0.855 13.695 10.633 1 98.62 96 LEU A N 1
ATOM 735 C CA . LEU A 1 96 ? 2.023 14.023 9.828 1 98.62 96 LEU A CA 1
ATOM 736 C C . LEU A 1 96 ? 2.711 15.281 10.352 1 98.62 96 LEU A C 1
ATOM 738 O O . LEU A 1 96 ? 2.113 16.359 10.375 1 98.62 96 LEU A O 1
ATOM 742 N N . SER A 1 97 ? 3.949 15.188 10.727 1 98.44 97 SER A N 1
ATOM 743 C CA . SER A 1 97 ? 4.691 16.281 11.328 1 98.44 97 SER A CA 1
ATOM 744 C C . SER A 1 97 ? 5.773 16.812 10.383 1 98.44 97 SER A C 1
ATOM 746 O O . SER A 1 97 ? 5.91 16.312 9.258 1 98.44 97 SER A O 1
ATOM 748 N N . LYS A 1 98 ? 6.516 17.859 10.852 1 97.88 98 LYS A N 1
ATOM 749 C CA . LYS A 1 98 ? 7.586 18.484 10.086 1 97.88 98 LYS A CA 1
ATOM 750 C C . LYS A 1 98 ? 7.141 18.781 8.656 1 97.88 98 LYS A C 1
ATOM 752 O O . LYS A 1 98 ? 7.828 18.406 7.703 1 97.88 98 LYS A O 1
ATOM 757 N N . LEU A 1 99 ? 6.031 19.438 8.57 1 98 99 LEU A N 1
ATOM 758 C CA . LEU A 1 99 ? 5.402 19.688 7.273 1 98 99 LEU A CA 1
ATOM 759 C C . LEU A 1 99 ? 6.277 20.594 6.414 1 98 99 LEU A C 1
ATOM 761 O O . LEU A 1 99 ? 6.91 21.516 6.926 1 98 99 LEU A O 1
ATOM 765 N N . SER A 1 100 ? 6.289 20.359 5.129 1 97.44 100 SER A N 1
ATOM 766 C CA . SER A 1 100 ? 6.836 21.234 4.105 1 97.44 100 SER A CA 1
ATOM 767 C C . SER A 1 100 ? 5.805 21.531 3.02 1 97.44 100 SER A C 1
ATOM 769 O O . SER A 1 100 ? 4.758 20.891 2.961 1 97.44 100 SER A O 1
ATOM 771 N N . LYS A 1 101 ? 6.078 22.422 2.215 1 97.12 101 LYS A N 1
ATOM 772 C CA . LYS A 1 101 ? 5.176 22.75 1.116 1 97.12 101 LYS A CA 1
ATOM 773 C C . LYS A 1 101 ? 4.934 21.547 0.216 1 97.12 101 LYS A C 1
ATOM 775 O O . LYS A 1 101 ? 3.861 21.406 -0.375 1 97.12 101 LYS A O 1
ATOM 780 N N . ASN A 1 102 ? 5.953 20.688 0.171 1 97 102 ASN A N 1
ATOM 781 C CA . ASN A 1 102 ? 5.875 19.5 -0.678 1 97 102 ASN A CA 1
ATOM 782 C C . ASN A 1 102 ? 4.867 18.5 -0.137 1 97 102 ASN A C 1
ATOM 784 O O . ASN A 1 102 ? 4.516 17.531 -0.823 1 97 102 ASN A O 1
ATOM 788 N N . ASP A 1 103 ? 4.418 18.734 1.071 1 98.25 103 ASP A N 1
ATOM 789 C CA . ASP A 1 103 ? 3.428 17.844 1.663 1 98.25 103 ASP A CA 1
ATOM 790 C C . ASP A 1 103 ? 2.016 18.219 1.21 1 98.25 103 ASP A C 1
ATOM 792 O O . ASP A 1 103 ? 1.066 17.469 1.449 1 98.25 103 ASP A O 1
ATOM 796 N N . SER A 1 104 ? 1.83 19.375 0.576 1 98.25 104 SER A N 1
ATOM 797 C CA . SER A 1 104 ? 0.528 19.75 0.033 1 98.25 104 SER A CA 1
ATOM 798 C C . SER A 1 104 ? 0.08 18.781 -1.052 1 98.25 104 SER A C 1
ATOM 800 O O . SER A 1 104 ? 0.888 18.344 -1.877 1 98.25 104 SER A O 1
ATOM 802 N N . GLY A 1 105 ? -1.276 18.484 -1.002 1 98.19 105 GLY A N 1
ATOM 803 C CA . GLY A 1 105 ? -1.8 17.609 -2.033 1 98.19 105 GLY A CA 1
ATOM 804 C C . GLY A 1 105 ? -2.895 16.688 -1.531 1 98.19 105 GLY A C 1
ATOM 805 O O . GLY A 1 105 ? -3.504 16.938 -0.491 1 98.19 105 GLY A O 1
ATOM 806 N N . ALA A 1 106 ? -3.184 15.672 -2.281 1 98.31 106 ALA A N 1
ATOM 807 C CA . ALA A 1 106 ? -4.281 14.75 -2.01 1 98.31 106 ALA A CA 1
ATOM 808 C C . ALA A 1 106 ? -3.809 13.562 -1.168 1 98.31 106 ALA A C 1
ATOM 810 O O . ALA A 1 106 ? -2.789 12.945 -1.477 1 98.31 106 ALA A O 1
ATOM 811 N N . TYR A 1 107 ? -4.48 13.375 -0.079 1 98.19 107 TYR A N 1
ATOM 812 C CA . TYR A 1 107 ? -4.309 12.195 0.755 1 98.19 107 TYR A CA 1
ATOM 813 C C . TYR A 1 107 ? -5.551 11.312 0.714 1 98.19 107 TYR A C 1
ATOM 815 O O . TYR A 1 107 ? -6.676 11.812 0.743 1 98.19 107 TYR A O 1
ATOM 823 N N . VAL A 1 108 ? -5.344 10.016 0.617 1 97.94 108 VAL A N 1
ATOM 824 C CA . VAL A 1 108 ? -6.441 9.055 0.608 1 97.94 108 VAL A CA 1
ATOM 825 C C . VAL A 1 108 ? -6.141 7.914 1.573 1 97.94 108 VAL A C 1
ATOM 827 O O . VAL A 1 108 ? -5.008 7.422 1.627 1 97.94 108 VAL A O 1
ATOM 830 N N . VAL A 1 109 ? -7.098 7.523 2.35 1 97.12 109 VAL A N 1
ATOM 831 C CA . VAL A 1 109 ? -6.949 6.336 3.18 1 97.12 109 VAL A CA 1
ATOM 832 C C . VAL A 1 109 ? -7.926 5.254 2.717 1 97.12 109 VAL A C 1
ATOM 834 O O . VAL A 1 109 ? -9.07 5.551 2.373 1 97.12 109 VAL A O 1
ATOM 837 N N . GLU A 1 110 ? -7.422 4.055 2.57 1 97.12 110 GLU A N 1
ATOM 838 C CA . GLU A 1 110 ? -8.227 2.865 2.303 1 97.12 110 GLU A CA 1
ATOM 839 C C . GLU A 1 110 ? -8.273 1.943 3.518 1 97.12 110 GLU A C 1
ATOM 841 O O . GLU A 1 110 ? -7.23 1.593 4.074 1 97.12 110 GLU A O 1
ATOM 846 N N . ILE A 1 111 ? -9.43 1.595 3.889 1 96.94 111 ILE A N 1
ATOM 847 C CA . ILE A 1 111 ? -9.641 0.614 4.949 1 96.94 111 ILE A CA 1
ATOM 848 C C . ILE A 1 111 ? -10.094 -0.712 4.344 1 96.94 111 ILE A C 1
ATOM 850 O O . ILE A 1 111 ? -11.148 -0.786 3.715 1 96.94 111 ILE A O 1
ATOM 854 N N . HIS A 1 112 ? -9.305 -1.75 4.566 1 97.19 112 HIS A N 1
ATOM 855 C CA . HIS A 1 112 ? -9.578 -3.062 3.99 1 97.19 112 HIS A CA 1
ATOM 856 C C . HIS A 1 112 ? -10.125 -4.02 5.043 1 97.19 112 HIS A C 1
ATOM 858 O O . HIS A 1 112 ? -9.633 -4.066 6.168 1 97.19 112 HIS A O 1
ATOM 864 N N . SER A 1 113 ? -11.117 -4.672 4.656 1 95.69 113 SER A N 1
ATOM 865 C CA . SER A 1 113 ? -11.773 -5.684 5.484 1 95.69 113 SER A CA 1
ATOM 866 C C . SER A 1 113 ? -12.234 -6.871 4.645 1 95.69 113 SER A C 1
ATOM 868 O O . SER A 1 113 ? -12.75 -6.691 3.539 1 95.69 113 SER A O 1
ATOM 870 N N . SER A 1 114 ? -12.055 -8.07 5.195 1 94.38 114 SER A N 1
ATOM 871 C CA . SER A 1 114 ? -12.453 -9.281 4.48 1 94.38 114 SER A CA 1
ATOM 872 C C . SER A 1 114 ? -13.969 -9.344 4.316 1 94.38 114 SER A C 1
ATOM 874 O O . SER A 1 114 ? -14.484 -10.094 3.482 1 94.38 114 SER A O 1
ATOM 876 N N . SER A 1 115 ? -14.672 -8.586 5.102 1 92.94 115 SER A N 1
ATOM 877 C CA . SER A 1 115 ? -16.125 -8.602 5.035 1 92.94 115 SER A CA 1
ATOM 878 C C . SER A 1 115 ? -16.641 -7.684 3.926 1 92.94 115 SER A C 1
ATOM 880 O O . SER A 1 115 ? -17.828 -7.711 3.586 1 92.94 115 SER A O 1
ATOM 882 N N . LEU A 1 116 ? -15.789 -6.898 3.318 1 92.56 116 LEU A N 1
ATOM 883 C CA . LEU A 1 116 ? -16.188 -5.945 2.287 1 92.56 116 LEU A CA 1
ATOM 884 C C . LEU A 1 116 ? -15.594 -6.332 0.936 1 92.56 116 LEU A C 1
ATOM 886 O O . LEU A 1 116 ? -14.461 -6.812 0.866 1 92.56 116 LEU A O 1
ATOM 890 N N . GLN A 1 117 ? -16.25 -6.082 -0.124 1 91.25 117 GLN A N 1
ATOM 891 C CA . GLN A 1 117 ? -15.758 -6.328 -1.474 1 91.25 117 GLN A CA 1
ATOM 892 C C . GLN A 1 117 ? -14.742 -5.262 -1.89 1 91.25 117 GLN A C 1
ATOM 894 O O . GLN A 1 117 ? -13.758 -5.566 -2.566 1 91.25 117 GLN A O 1
ATOM 899 N N . LYS A 1 118 ? -15.055 -4.043 -1.455 1 94.25 118 LYS A N 1
ATOM 900 C CA . LYS A 1 118 ? -14.195 -2.904 -1.747 1 94.25 118 LYS A CA 1
ATOM 901 C C . LYS A 1 118 ? -13.766 -2.197 -0.465 1 94.25 118 LYS A C 1
ATOM 903 O O . LYS A 1 118 ? -14.477 -2.234 0.54 1 94.25 118 LYS A O 1
ATOM 908 N N . PRO A 1 119 ? -12.656 -1.562 -0.471 1 95.62 119 PRO A N 1
ATOM 909 C CA . PRO A 1 119 ? -12.242 -0.827 0.728 1 95.62 119 PRO A CA 1
ATOM 910 C C . PRO A 1 119 ? -13.086 0.42 0.977 1 95.62 119 PRO A C 1
ATOM 912 O O . PRO A 1 119 ? -13.648 0.987 0.036 1 95.62 119 PRO A O 1
ATOM 915 N N . ILE A 1 120 ? -13.18 0.782 2.242 1 93.94 120 ILE A N 1
ATOM 916 C CA . ILE A 1 120 ? -13.703 2.098 2.586 1 93.94 120 ILE A CA 1
ATOM 917 C C . ILE A 1 120 ? -12.625 3.156 2.381 1 93.94 120 ILE A C 1
ATOM 919 O O . ILE A 1 120 ? -11.477 2.961 2.775 1 93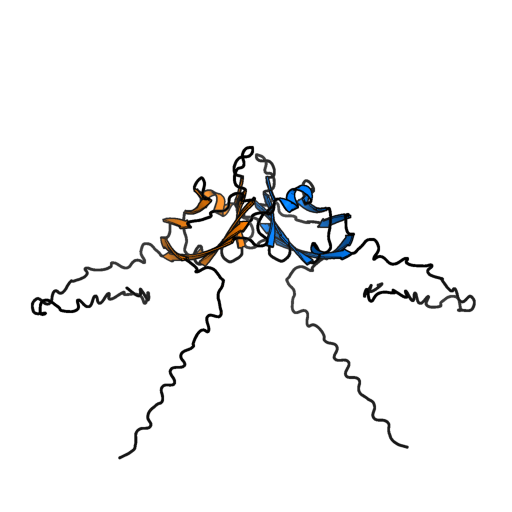.94 120 ILE A O 1
ATOM 923 N N . THR A 1 121 ? -13.094 4.281 1.746 1 95.12 121 THR A N 1
ATOM 924 C CA . THR A 1 121 ? -12.109 5.316 1.444 1 95.12 121 THR A CA 1
ATOM 925 C C . THR A 1 121 ? -12.523 6.652 2.053 1 95.12 121 THR A C 1
ATOM 927 O O . THR A 1 121 ? -13.719 6.949 2.158 1 95.12 121 THR A O 1
ATOM 930 N N . GLN A 1 122 ? -11.594 7.363 2.549 1 95.81 122 GLN A N 1
ATOM 931 C CA . GLN A 1 122 ? -11.727 8.766 2.922 1 95.81 122 GLN A CA 1
ATOM 932 C C . GLN A 1 122 ? -10.648 9.617 2.252 1 95.81 122 GLN A C 1
ATOM 934 O O . GLN A 1 122 ? -9.492 9.188 2.141 1 95.81 122 GLN A O 1
ATOM 939 N N . LYS A 1 123 ? -11.016 10.812 1.821 1 97.56 123 LYS A N 1
ATOM 940 C CA . LYS A 1 123 ? -10.125 11.664 1.043 1 97.56 123 LYS A CA 1
ATOM 941 C C . LYS A 1 123 ? -9.891 13 1.74 1 97.56 123 LYS A C 1
ATOM 943 O O . LYS A 1 123 ? -10.812 13.578 2.312 1 97.56 123 LYS A O 1
ATOM 948 N N . TYR A 1 124 ? -8.633 13.461 1.583 1 97.5 124 TYR A N 1
ATOM 949 C CA . TYR A 1 124 ? -8.234 14.742 2.162 1 97.5 124 TYR A CA 1
ATOM 950 C C . TYR A 1 124 ? -7.418 15.562 1.171 1 97.5 124 TYR A C 1
ATOM 952 O O . TYR A 1 124 ? -6.664 15 0.369 1 97.5 124 TYR A O 1
ATOM 960 N N . GLY A 1 125 ? -7.613 16.828 1.242 1 98.06 125 GLY A N 1
ATOM 961 C CA . GLY A 1 125 ? -6.688 17.781 0.652 1 98.06 125 GLY A CA 1
ATOM 962 C C . GLY A 1 125 ? -5.914 18.578 1.686 1 98.06 125 GLY A C 1
ATOM 963 O O . GLY A 1 125 ? -6.504 19.172 2.592 1 98.06 125 GLY A O 1
ATOM 964 N N . LEU A 1 126 ? -4.613 18.547 1.588 1 98.12 126 LEU A N 1
ATOM 965 C CA . LEU A 1 126 ? -3.787 19.328 2.5 1 98.12 126 LEU A CA 1
ATOM 966 C C . LEU A 1 126 ? -3.141 20.5 1.777 1 98.12 126 LEU A C 1
ATOM 968 O O . LEU A 1 126 ? -2.592 20.344 0.685 1 98.12 126 LEU A O 1
ATOM 972 N N . ARG A 1 127 ? -3.281 21.656 2.348 1 96.75 127 ARG A N 1
ATOM 973 C CA . ARG A 1 127 ? -2.533 22.828 1.933 1 96.75 127 ARG A CA 1
ATOM 974 C C . ARG A 1 127 ? -1.6 23.312 3.043 1 96.75 127 ARG A C 1
ATOM 976 O O . ARG A 1 127 ? -2.037 23.547 4.172 1 96.75 127 ARG A O 1
ATOM 983 N N . VAL A 1 128 ? -0.298 23.406 2.684 1 96.81 128 VAL A N 1
ATOM 984 C CA . VAL A 1 128 ? 0.7 23.828 3.658 1 96.81 128 VAL A CA 1
ATOM 985 C C . VAL A 1 128 ? 1.163 25.25 3.338 1 96.81 128 VAL A C 1
ATOM 987 O O . VAL A 1 128 ? 1.594 25.531 2.217 1 96.81 128 VAL A O 1
ATOM 990 N N . TYR A 1 129 ? 1.12 26.109 4.367 1 92.62 129 TYR A N 1
ATOM 991 C CA . TYR A 1 129 ? 1.487 27.516 4.168 1 92.62 129 TYR A CA 1
ATOM 992 C C . TYR A 1 129 ? 2.648 27.906 5.074 1 92.62 129 TYR A C 1
ATOM 994 O O . TYR A 1 129 ? 2.877 27.281 6.109 1 92.62 129 TYR A O 1
ATOM 1002 N N . ASP A 1 130 ? 3.459 28.875 4.598 1 87.44 130 ASP A N 1
ATOM 1003 C CA . ASP A 1 130 ? 4.516 29.453 5.426 1 87.44 130 ASP A CA 1
ATOM 1004 C C . ASP A 1 130 ? 3.932 30.281 6.566 1 87.44 130 ASP A C 1
ATOM 1006 O O . ASP A 1 130 ? 2.895 30.922 6.406 1 87.44 130 ASP A O 1
ATOM 1010 N N . ASN A 1 131 ? 4.309 29.859 7.832 1 69.94 131 ASN A N 1
ATOM 1011 C CA . ASN A 1 131 ? 3.852 30.641 8.977 1 69.94 131 ASN A CA 1
ATOM 1012 C C . ASN A 1 131 ? 3.834 32.125 8.664 1 69.94 131 ASN A C 1
ATOM 1014 O O . ASN A 1 131 ? 2.996 32.875 9.195 1 69.94 131 ASN A O 1
ATOM 1018 N N . TYR A 1 132 ? 4.977 32.531 7.918 1 55.81 132 TYR A N 1
ATOM 1019 C CA . TYR A 1 132 ? 5.035 33.969 7.605 1 55.81 132 TYR A CA 1
ATOM 1020 C C . TYR A 1 132 ? 3.979 34.312 6.57 1 55.81 132 TYR A C 1
ATOM 1022 O O . TYR A 1 132 ? 3.602 35.5 6.453 1 55.81 132 TYR A O 1
ATOM 1030 N N . SER A 1 133 ? 3.727 33.406 5.891 1 51.47 133 SER A N 1
ATOM 1031 C CA . SER A 1 133 ? 2.818 33.75 4.805 1 51.47 133 SER A CA 1
ATOM 1032 C C . SER A 1 133 ? 1.438 34.125 5.34 1 51.47 133 SER A C 1
ATOM 1034 O O . SER A 1 133 ? 0.515 34.375 4.562 1 51.47 133 SER A O 1
ATOM 1036 N N . ARG A 1 134 ? 1.257 33.75 6.645 1 45.78 134 ARG A N 1
ATOM 1037 C CA . ARG A 1 134 ? 0.114 34.5 7.156 1 45.78 134 ARG A CA 1
ATOM 1038 C C . ARG A 1 134 ? 0.409 36 7.188 1 45.78 134 ARG A C 1
ATOM 1040 O O . ARG A 1 134 ? 1.309 36.438 7.902 1 45.78 134 ARG A O 1
ATOM 1047 N N . GLY A 1 135 ? 0.633 36.719 6.238 1 41.94 135 GLY A N 1
ATOM 1048 C CA . GLY A 1 135 ? 0.631 38.188 6.379 1 41.94 135 GLY A CA 1
ATOM 1049 C C . GLY A 1 135 ? 0.046 38.656 7.695 1 41.94 135 GLY A C 1
ATOM 1050 O O . GLY A 1 135 ? -0.73 37.938 8.328 1 41.94 135 GLY A O 1
ATOM 1051 N N . LYS A 1 136 ? 0.84 39.625 8.523 1 39.09 136 LYS A N 1
ATOM 1052 C CA . LYS A 1 136 ? 0.289 40.562 9.492 1 39.09 136 LYS A CA 1
ATOM 1053 C C . LYS A 1 136 ? -1.169 40.875 9.172 1 39.09 136 LYS A C 1
ATOM 1055 O O . LYS A 1 136 ? -1.469 41.469 8.133 1 39.09 136 LYS A O 1
ATOM 1060 N N . PHE A 1 137 ? -2.062 40.125 9.367 1 38.06 137 PHE A N 1
ATOM 1061 C CA . PHE A 1 137 ? -3.416 40.656 9.516 1 38.06 137 PHE A CA 1
ATOM 1062 C C . PHE A 1 137 ? -3.4 42.031 10.203 1 38.06 137 PHE A C 1
ATOM 1064 O O . PHE A 1 137 ? -3.178 42.094 11.414 1 38.06 137 PHE A O 1
ATOM 1071 N N . ASP A 1 138 ? -2.609 43.062 9.766 1 35.5 138 ASP A N 1
ATOM 1072 C CA . ASP A 1 138 ? -2.832 44.375 10.383 1 35.5 138 ASP A CA 1
ATOM 1073 C C . ASP A 1 138 ? -4.277 44.5 10.852 1 35.5 138 ASP A C 1
ATOM 1075 O O . ASP A 1 1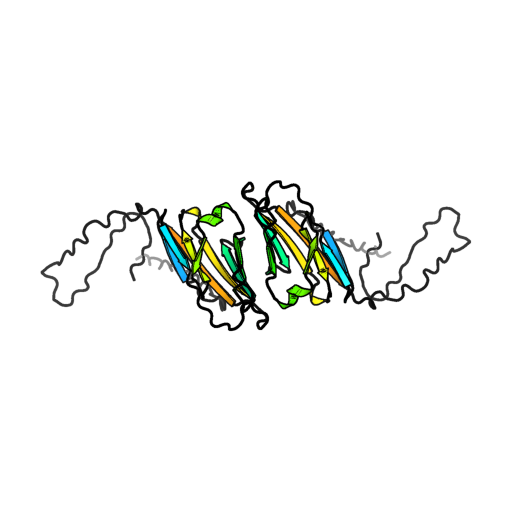38 ? -5.18 43.875 10.305 1 35.5 138 ASP A O 1
ATOM 1079 N N . LYS A 1 139 ? -4.473 45.562 11.766 1 35.44 139 LYS A N 1
ATOM 1080 C CA . LYS A 1 139 ? -5.629 46 12.531 1 35.44 139 LYS A CA 1
ATOM 1081 C C . LYS A 1 139 ? -6.887 46.031 11.664 1 35.44 139 LYS A C 1
ATOM 1083 O O . LYS A 1 139 ? -6.879 46.594 10.57 1 35.44 139 LYS A O 1
ATOM 1088 N N . PHE A 1 140 ? -7.648 45.031 11.664 1 35.28 140 PHE A N 1
ATOM 1089 C CA . PHE A 1 140 ? -9.047 45.281 11.305 1 35.28 140 PHE A CA 1
ATOM 1090 C C . PHE A 1 140 ? -9.516 46.625 11.781 1 35.28 140 PHE A C 1
ATOM 1092 O O . PHE A 1 140 ? -9.43 46.938 12.969 1 35.28 140 PHE A O 1
ATOM 1099 N N . SER A 1 141 ? -9.094 47.688 11.164 1 31.61 141 SER A N 1
ATOM 1100 C CA . SER A 1 141 ? -9.781 48.938 11.57 1 31.61 141 SER A CA 1
ATOM 1101 C C . SER A 1 141 ? -11.289 48.781 11.406 1 31.61 141 SER A C 1
ATOM 1103 O O . SER A 1 141 ? -11.781 48.469 10.32 1 31.61 141 SER A O 1
ATOM 1105 N N . LEU A 1 142 ? -11.859 48.188 12.391 1 34.19 142 LEU A N 1
ATOM 1106 C CA . LEU A 1 142 ? -13.305 48.406 12.516 1 34.19 142 LEU A CA 1
ATOM 1107 C C . LEU A 1 142 ? -13.664 49.875 12.328 1 34.19 142 LEU A C 1
ATOM 1109 O O . LEU A 1 142 ? -13.242 50.719 13.117 1 34.19 142 LEU A O 1
ATOM 1113 N N . PHE A 1 143 ? -13.508 50.438 11.109 1 32.25 143 PHE A N 1
ATOM 1114 C CA . PHE A 1 143 ? -14.102 51.75 10.984 1 32.25 143 PHE A CA 1
ATOM 1115 C C . PHE A 1 143 ? -15.602 51.719 11.242 1 32.25 143 PHE A C 1
ATOM 1117 O O . PHE A 1 143 ? -16.328 51 10.555 1 32.25 143 PHE A O 1
ATOM 1124 N N . HIS A 1 144 ? -15.883 51.562 12.484 1 33.88 144 HIS A N 1
ATOM 1125 C CA . HIS A 1 144 ? -17.234 51.969 12.883 1 33.88 144 HIS A CA 1
ATOM 1126 C C . HIS A 1 144 ? -17.594 53.344 12.344 1 33.88 144 HIS A C 1
ATOM 1128 O O . HIS A 1 144 ? -16.938 54.312 12.656 1 33.88 144 HIS A O 1
ATOM 1134 N N . SER A 1 145 ? -17.844 53.406 11.016 1 36.59 145 SER A N 1
ATOM 1135 C CA . SER A 1 145 ? -18.5 54.688 10.758 1 36.59 145 SER A CA 1
ATOM 1136 C C . SER A 1 145 ? -19.609 54.938 11.758 1 36.59 145 SER A C 1
ATOM 1138 O O . SER A 1 145 ? -20.5 54.094 11.945 1 36.59 145 SER A O 1
ATOM 1140 N N . ALA A 1 146 ? -19.281 55.562 12.82 1 37.94 146 ALA A N 1
ATOM 1141 C CA . ALA A 1 146 ? -20.219 56.062 13.82 1 37.94 146 ALA A CA 1
ATOM 1142 C C . ALA A 1 146 ? -21.594 56.312 13.195 1 37.94 146 ALA A C 1
ATOM 1144 O O . ALA A 1 146 ? -22.609 56.312 13.898 1 37.94 146 ALA A O 1
ATOM 1145 N N . ASN A 1 147 ? -21.531 57 12.008 1 37.66 147 ASN A N 1
ATOM 1146 C CA . ASN A 1 147 ? -22.844 57.5 11.586 1 37.66 147 ASN A CA 1
ATOM 1147 C C . ASN A 1 147 ? -23.688 56.375 10.969 1 37.66 147 ASN A C 1
ATOM 1149 O O . ASN A 1 147 ? -24.625 56.656 10.227 1 37.66 147 ASN A O 1
ATOM 1153 N N . ALA A 1 148 ? -23.062 55.094 10.867 1 37.78 148 ALA A N 1
ATOM 1154 C CA . ALA A 1 148 ? -24.016 54.25 10.156 1 37.78 148 ALA A CA 1
ATOM 1155 C C . ALA A 1 148 ? -25.172 53.844 11.062 1 37.78 148 ALA A C 1
ATOM 1157 O O . ALA A 1 148 ? -25 53.688 12.266 1 37.78 148 ALA A O 1
ATOM 1158 N N . PRO A 1 149 ? -26.391 54.062 10.672 1 40.75 149 PRO A N 1
ATOM 1159 C CA . PRO A 1 149 ? -27.516 53.688 11.523 1 40.75 149 PRO A CA 1
ATOM 1160 C C . PRO A 1 149 ? -27.375 52.281 12.102 1 40.75 149 PRO A C 1
ATOM 1162 O O . PRO A 1 149 ? -26.609 51.469 11.57 1 40.75 149 PRO A O 1
ATOM 1165 N N . LYS A 1 150 ? -27.828 51.875 13.336 1 43.31 150 LYS A N 1
ATOM 1166 C CA . LYS A 1 150 ? -27.812 50.688 14.188 1 43.31 150 LYS A CA 1
ATOM 1167 C C . LYS A 1 150 ? -27.688 49.406 13.352 1 43.31 150 LYS A C 1
ATOM 1169 O O . LYS A 1 150 ? -27.109 48.438 13.812 1 43.31 150 LYS A O 1
ATOM 1174 N N . GLY A 1 151 ? -28.391 49.125 12.352 1 41.72 151 GLY A N 1
ATOM 1175 C CA . GLY A 1 151 ? -28.594 47.906 11.57 1 41.72 151 GLY A CA 1
ATOM 1176 C C . GLY A 1 151 ? -27.547 47.719 10.484 1 41.72 151 GLY A C 1
ATOM 1177 O O . GLY A 1 151 ? -27.766 46.969 9.531 1 41.72 151 GLY A O 1
ATOM 1178 N N . GLY A 1 152 ? -26.562 48.594 10.406 1 39.56 152 GLY A N 1
ATOM 1179 C CA . GLY A 1 152 ? -25.812 48.594 9.164 1 39.56 152 GLY A CA 1
ATOM 1180 C C . GLY A 1 152 ? -24.891 47.406 9.016 1 39.56 152 GLY A C 1
ATOM 1181 O O . GLY A 1 152 ? -24.547 46.75 10.008 1 39.56 152 GLY A O 1
ATOM 1182 N N . GLU A 1 153 ? -24.859 46.906 7.824 1 41.12 153 GLU A N 1
ATOM 1183 C CA . GLU A 1 153 ? -24.094 45.75 7.336 1 41.12 153 GLU A CA 1
ATOM 1184 C C . GLU A 1 153 ? -22.594 46 7.473 1 41.12 153 GLU A C 1
ATOM 1186 O O . GLU A 1 153 ? -22.094 47.031 7.023 1 41.12 153 GLU A O 1
ATOM 1191 N N . THR A 1 154 ? -21.938 45.688 8.57 1 38.69 154 THR A N 1
ATOM 1192 C CA . THR A 1 154 ? -20.5 45.688 8.781 1 38.69 154 THR A CA 1
ATOM 1193 C C . THR A 1 154 ? -19.797 44.906 7.656 1 38.69 154 THR A C 1
ATOM 1195 O O . THR A 1 154 ? -20.125 43.781 7.367 1 38.69 154 THR A O 1
ATOM 1198 N N . SER A 1 155 ? -19.484 45.688 6.539 1 38.78 155 SER A N 1
ATOM 1199 C CA . SER A 1 155 ? -18.703 45.031 5.488 1 38.78 155 SER A CA 1
ATOM 1200 C C . SER A 1 155 ? -17.266 44.812 5.918 1 38.78 155 SER A C 1
ATOM 1202 O O . SER A 1 155 ? -16.641 45.688 6.516 1 38.78 155 SER A O 1
ATOM 1204 N N . LEU A 1 156 ? -16.859 43.688 6.328 1 34.44 156 LEU A N 1
ATOM 1205 C CA . LEU A 1 156 ? -15.5 43.25 6.594 1 34.44 156 LEU A CA 1
ATOM 1206 C C . LEU A 1 156 ? -14.688 43.188 5.309 1 34.44 156 LEU A C 1
ATOM 1208 O O . LEU A 1 156 ? -15.07 42.5 4.355 1 34.44 156 LEU A O 1
ATOM 1212 N N . THR A 1 157 ? -14.141 44.344 4.867 1 36.44 157 THR A N 1
ATOM 1213 C CA . THR A 1 157 ? -13.242 44.25 3.723 1 36.44 157 THR A CA 1
ATOM 1214 C C . THR A 1 157 ? -11.844 43.844 4.168 1 36.44 157 THR A C 1
ATOM 1216 O O . THR A 1 157 ? -11.273 44.469 5.066 1 36.44 157 THR A O 1
ATOM 1219 N N . ALA A 1 158 ? -11.5 42.594 4.219 1 38.94 158 ALA A N 1
ATOM 1220 C CA . ALA A 1 158 ? -10.141 42.094 4.434 1 38.94 158 ALA A CA 1
ATOM 1221 C C . ALA A 1 158 ? -9.266 42.312 3.209 1 38.94 158 ALA A C 1
ATOM 1223 O O . ALA A 1 158 ? -9.68 42.062 2.08 1 38.94 158 ALA A O 1
ATOM 1224 N N . HIS A 1 159 ? -8.531 43.406 3.207 1 33.78 159 HIS A N 1
ATOM 1225 C CA . HIS A 1 159 ? -7.543 43.594 2.148 1 33.78 159 HIS A CA 1
ATOM 1226 C C . HIS A 1 159 ? -6.418 42.562 2.262 1 33.78 159 HIS A C 1
ATOM 1228 O O . HIS A 1 159 ? -5.672 42.562 3.246 1 33.78 159 HIS A O 1
ATOM 1234 N N . ILE A 1 160 ? -6.703 41.344 1.954 1 37.97 160 ILE A N 1
ATOM 1235 C CA . ILE A 1 160 ? -5.664 40.312 1.871 1 37.97 160 ILE A CA 1
ATOM 1236 C C . ILE A 1 160 ? -4.598 40.75 0.866 1 37.97 160 ILE A C 1
ATOM 1238 O O . ILE A 1 160 ? -4.918 41.094 -0.273 1 37.97 160 ILE A O 1
ATOM 1242 N N . ALA A 1 161 ? -3.408 41.219 1.371 1 35.81 161 ALA A N 1
ATOM 1243 C CA . ALA A 1 161 ? -2.42 41.469 0.32 1 35.81 161 ALA A CA 1
ATOM 1244 C C . ALA A 1 161 ? -2.48 40.344 -0.737 1 35.81 161 ALA A C 1
ATOM 1246 O O . ALA A 1 161 ? -2.559 40.656 -1.935 1 35.81 161 ALA A O 1
ATOM 1247 N N . ARG A 1 162 ? -1.625 39.344 -0.521 1 34.81 162 ARG A N 1
ATOM 1248 C CA . ARG A 1 162 ? -1.418 38.406 -1.606 1 34.81 162 ARG A CA 1
ATOM 1249 C C . ARG A 1 162 ? -2.697 37.625 -1.909 1 34.81 162 ARG A C 1
ATOM 1251 O O . ARG A 1 162 ? -3.51 37.375 -1.013 1 34.81 162 ARG A O 1
ATOM 1258 N N . GLN A 1 163 ? -3.059 37.312 -3.219 1 33.75 163 GLN A N 1
ATOM 1259 C CA . GLN A 1 163 ? -4.176 36.625 -3.846 1 33.75 163 GLN A CA 1
ATOM 1260 C C . GLN A 1 163 ? -4.582 35.406 -3.039 1 33.75 163 GLN A C 1
ATOM 1262 O O . GLN A 1 163 ? -4.23 34.281 -3.393 1 33.75 163 GLN A O 1
ATOM 1267 N N . ILE A 1 164 ? -4.273 35.406 -1.812 1 33.25 164 ILE A N 1
ATOM 1268 C CA . ILE A 1 164 ? -4.797 34.156 -1.228 1 33.25 164 ILE A CA 1
ATOM 1269 C C . ILE A 1 164 ? -6.324 34.219 -1.164 1 33.25 164 ILE A C 1
ATOM 1271 O O . ILE A 1 164 ? -6.887 35.188 -0.641 1 33.25 164 ILE A O 1
ATOM 1275 N N . ASN A 1 165 ? -7.086 33.656 -2.148 1 30.39 165 ASN A N 1
ATOM 1276 C CA . ASN A 1 165 ? -8.523 33.406 -2.188 1 30.39 165 ASN A CA 1
ATOM 1277 C C . ASN A 1 165 ? -9.062 32.969 -0.824 1 30.39 165 ASN A C 1
ATOM 1279 O O . ASN A 1 165 ? -8.984 31.797 -0.466 1 30.39 165 ASN A O 1
ATOM 1283 N N . ALA A 1 166 ? -8.68 33.594 0.237 1 28.59 166 ALA A N 1
ATOM 1284 C CA . ALA A 1 166 ? -9.328 33.219 1.497 1 28.59 166 ALA A CA 1
ATOM 1285 C C . ALA A 1 166 ? -10.805 33.594 1.487 1 28.59 166 ALA A C 1
ATOM 1287 O O . ALA A 1 166 ? -11.156 34.75 1.192 1 28.59 166 ALA A O 1
ATOM 1288 N N . ILE A 1 167 ? -11.672 32.75 0.906 1 27.95 167 ILE A N 1
ATOM 1289 C CA . ILE A 1 167 ? -13.117 32.938 0.99 1 27.95 167 ILE A CA 1
ATOM 1290 C C . ILE A 1 167 ? -13.539 33.031 2.455 1 27.95 167 ILE A C 1
ATOM 1292 O O . ILE A 1 167 ? -13.305 32.094 3.229 1 27.95 167 ILE A O 1
ATOM 1296 N N . TYR A 1 168 ? -13.32 34.156 3.055 1 28.53 168 TYR A N 1
ATOM 1297 C CA . TYR A 1 168 ? -14.008 34.375 4.316 1 28.53 168 TYR A CA 1
ATOM 1298 C C . TYR A 1 168 ? -15.508 34.156 4.164 1 28.53 168 TYR A C 1
ATOM 1300 O O . TYR A 1 168 ? -16.141 34.688 3.246 1 28.53 168 TYR A O 1
ATOM 1308 N N . LEU A 1 169 ? -15.93 32.875 4.488 1 27.27 169 LEU A N 1
ATOM 1309 C CA . LEU A 1 169 ? -17.359 32.656 4.695 1 27.27 169 LEU A CA 1
ATOM 1310 C C . LEU A 1 169 ? -17.891 33.594 5.789 1 27.27 169 LEU A C 1
ATOM 1312 O O . LEU A 1 169 ? -17.25 33.75 6.824 1 27.27 169 LEU A O 1
ATOM 1316 N N . MET B 1 1 ? -15.82 -4.73 -71.188 1 34.69 1 MET B N 1
ATOM 1317 C CA . MET B 1 1 ? -15.18 -5.492 -70.125 1 34.69 1 MET B CA 1
ATOM 1318 C C . MET B 1 1 ? -15.07 -4.66 -68.875 1 34.69 1 MET B C 1
ATOM 1320 O O . MET B 1 1 ? -14.477 -3.582 -68.875 1 34.69 1 MET B O 1
ATOM 1324 N N . PRO B 1 2 ? -16.125 -4.703 -68 1 44.69 2 PRO B N 1
ATOM 1325 C CA . PRO B 1 2 ? -16.25 -3.824 -66.875 1 44.69 2 PRO B CA 1
ATOM 1326 C C . PRO B 1 2 ? -15.086 -3.984 -65.875 1 44.69 2 PRO B C 1
ATOM 1328 O O . PRO B 1 2 ? -14.555 -5.086 -65.688 1 44.69 2 PRO B O 1
ATOM 1331 N N . VAL B 1 3 ? -14.156 -3.014 -65.812 1 44.97 3 VAL B N 1
ATOM 1332 C CA . VAL B 1 3 ? -13.008 -2.75 -64.938 1 44.97 3 VAL B CA 1
ATOM 1333 C C . VAL B 1 3 ? -13.414 -2.881 -63.469 1 44.97 3 VAL B C 1
ATOM 1335 O O . VAL B 1 3 ? -14.398 -2.277 -63.062 1 44.97 3 VAL B O 1
ATOM 1338 N N . SER B 1 4 ? -13.352 -4.117 -62.969 1 43.44 4 SER B N 1
ATOM 1339 C CA . SER B 1 4 ? -13.641 -4.438 -61.594 1 43.44 4 SER B CA 1
ATOM 1340 C C . SER B 1 4 ? -12.914 -3.494 -60.625 1 43.44 4 SER B C 1
ATOM 1342 O O . SER B 1 4 ? -11.711 -3.258 -60.781 1 43.44 4 SER B O 1
ATOM 1344 N N . PRO B 1 5 ? -13.633 -2.586 -60.031 1 42.94 5 PRO B N 1
ATOM 1345 C CA . PRO B 1 5 ? -12.977 -1.671 -59.094 1 42.94 5 PRO B CA 1
ATOM 1346 C C . PRO B 1 5 ? -12.141 -2.4 -58.031 1 42.94 5 PRO B C 1
ATOM 1348 O O . PRO B 1 5 ? -12.461 -3.537 -57.688 1 42.94 5 PRO B O 1
ATOM 1351 N N . ALA B 1 6 ? -10.789 -2.279 -58.094 1 39.78 6 ALA B N 1
ATOM 1352 C CA . ALA B 1 6 ? -9.773 -2.65 -57.125 1 39.78 6 ALA B CA 1
ATOM 1353 C C . ALA B 1 6 ? -10.18 -2.219 -55.719 1 39.78 6 ALA B C 1
ATOM 1355 O O . ALA B 1 6 ? -10.492 -1.049 -55.469 1 39.78 6 ALA B O 1
ATOM 1356 N N . ASN B 1 7 ? -11.031 -3.049 -55.031 1 36.22 7 ASN B N 1
ATOM 1357 C CA . ASN B 1 7 ? -11.328 -2.814 -53.625 1 36.22 7 ASN B CA 1
ATOM 1358 C C . ASN B 1 7 ? -10.062 -2.533 -52.844 1 36.22 7 ASN B C 1
ATOM 1360 O O . ASN B 1 7 ? -9.172 -3.381 -52.75 1 36.22 7 ASN B O 1
ATOM 1364 N N . LEU B 1 8 ? -9.539 -1.29 -52.781 1 30.59 8 LEU B N 1
ATOM 1365 C CA . LEU B 1 8 ? -8.492 -0.808 -51.906 1 30.59 8 LEU B CA 1
ATOM 1366 C C . LEU B 1 8 ? -8.766 -1.222 -50.438 1 30.59 8 LEU B C 1
ATOM 1368 O O . LEU B 1 8 ? -9.734 -0.754 -49.844 1 30.59 8 LEU B O 1
ATOM 1372 N N . ILE B 1 9 ? -8.547 -2.453 -50.188 1 33.75 9 ILE B N 1
ATOM 1373 C CA . ILE B 1 9 ? -8.555 -2.873 -48.812 1 33.75 9 ILE B CA 1
ATOM 1374 C C . ILE B 1 9 ? -7.629 -1.976 -47.969 1 33.75 9 ILE B C 1
ATOM 1376 O O . ILE B 1 9 ? -6.422 -1.945 -48.219 1 33.75 9 ILE B O 1
ATOM 1380 N N . LEU B 1 10 ? -8.078 -0.779 -47.594 1 29.5 10 LEU B N 1
ATOM 1381 C CA . LEU B 1 10 ? -7.383 0.054 -46.594 1 29.5 10 LEU B CA 1
ATOM 1382 C C . LEU B 1 10 ? -7.074 -0.737 -45.344 1 29.5 10 LEU B C 1
ATOM 1384 O O . LEU B 1 10 ? -7.984 -1.152 -44.625 1 29.5 10 LEU B O 1
ATOM 1388 N N . ILE B 1 11 ? -6.059 -1.539 -45.406 1 32.72 11 ILE B N 1
ATOM 1389 C CA . ILE B 1 11 ? -5.5 -2.129 -44.188 1 32.72 11 ILE B CA 1
ATOM 1390 C C . ILE B 1 11 ? -5.125 -1.022 -43.219 1 32.72 11 ILE B C 1
ATOM 1392 O O . ILE B 1 11 ? -4.238 -0.214 -43.5 1 32.72 11 ILE B O 1
ATOM 1396 N N . LEU B 1 12 ? -6.109 -0.38 -42.594 1 31.8 12 LEU B N 1
ATOM 1397 C CA . LEU B 1 12 ? -5.801 0.482 -41.438 1 31.8 12 LEU B CA 1
ATOM 1398 C C . LEU B 1 12 ? -4.879 -0.229 -40.469 1 31.8 12 LEU B C 1
ATOM 1400 O O . LEU B 1 12 ? -5.289 -1.187 -39.812 1 31.8 12 LEU B O 1
ATOM 1404 N N . LEU B 1 13 ? -3.561 -0.377 -40.812 1 31.86 13 LEU B N 1
ATOM 1405 C CA . LEU B 1 13 ? -2.527 -0.668 -39.844 1 31.86 13 LEU B CA 1
ATOM 1406 C C . LEU B 1 13 ? -2.68 0.228 -38.594 1 31.86 13 LEU B C 1
ATOM 1408 O O . LEU B 1 13 ? -2.504 1.445 -38.688 1 31.86 13 LEU B O 1
ATOM 1412 N N . LEU B 1 14 ? -3.693 -0.028 -37.781 1 32.5 14 LEU B N 1
ATOM 1413 C CA . LEU B 1 14 ? -3.65 0.596 -36.469 1 32.5 14 LEU B CA 1
ATOM 1414 C C . LEU B 1 14 ? -2.242 0.538 -35.875 1 32.5 14 LEU B C 1
ATOM 1416 O O . LEU B 1 14 ? -1.784 -0.525 -35.469 1 32.5 14 LEU B O 1
ATOM 1420 N N . CYS B 1 15 ? -1.261 1.203 -36.438 1 31.39 15 CYS B N 1
ATOM 1421 C CA . CYS B 1 15 ? -0.027 1.521 -35.75 1 31.39 15 CYS B CA 1
ATOM 1422 C C . CYS B 1 15 ? -0.318 1.954 -34.312 1 31.39 15 CYS B C 1
ATOM 1424 O O . CYS B 1 15 ? -0.954 2.986 -34.094 1 31.39 15 CYS B O 1
ATOM 1426 N N . GLN B 1 16 ? -0.611 0.996 -33.469 1 31.98 16 GLN B N 1
ATOM 1427 C CA . GLN B 1 16 ? -0.466 1.415 -32.062 1 31.98 16 GLN B CA 1
ATOM 1428 C C . GLN B 1 16 ? 0.842 2.172 -31.859 1 31.98 16 GLN B C 1
ATOM 1430 O O . GLN B 1 16 ? 1.92 1.656 -32.156 1 31.98 16 GLN B O 1
ATOM 1435 N N . LEU B 1 17 ? 0.942 3.361 -32.188 1 33.06 17 LEU B N 1
ATOM 1436 C CA . LEU B 1 17 ? 1.949 4.246 -31.609 1 33.06 17 LEU B CA 1
ATOM 1437 C C . LEU B 1 17 ? 2.252 3.863 -30.156 1 33.06 17 LEU B C 1
ATOM 1439 O O . LEU B 1 17 ? 1.423 4.07 -29.266 1 33.06 17 LEU B O 1
ATOM 1443 N N . MET B 1 18 ? 2.904 2.705 -29.953 1 32.97 18 MET B N 1
ATOM 1444 C CA . MET B 1 18 ? 3.6 2.553 -28.688 1 32.97 18 MET B CA 1
ATOM 1445 C C . MET B 1 18 ? 4.41 3.803 -28.344 1 32.97 18 MET B C 1
ATOM 1447 O O . MET B 1 18 ? 5.324 4.168 -29.094 1 32.97 18 MET B O 1
ATOM 1451 N N . GLY B 1 19 ? 3.848 4.867 -28.016 1 35.59 19 GLY B N 1
ATOM 1452 C CA . GLY B 1 19 ? 4.691 5.883 -27.406 1 35.59 19 GLY B CA 1
ATOM 1453 C C . GLY B 1 19 ? 5.797 5.305 -26.547 1 35.59 19 GLY B C 1
ATOM 1454 O O . GLY B 1 19 ? 5.777 4.117 -26.219 1 35.59 19 GLY B O 1
ATOM 1455 N N . PRO B 1 20 ? 6.895 6.023 -26.359 1 35.41 20 PRO B N 1
ATOM 1456 C CA . PRO B 1 20 ? 7.98 5.539 -25.5 1 35.41 20 PRO B CA 1
ATOM 1457 C C . PRO B 1 20 ? 7.48 4.949 -24.188 1 35.41 20 PRO B C 1
ATOM 1459 O O . PRO B 1 20 ? 6.797 5.633 -23.422 1 35.41 20 PRO B O 1
ATOM 1462 N N . ALA B 1 21 ? 6.957 3.803 -24.031 1 37.53 21 ALA B N 1
ATOM 1463 C CA . ALA B 1 21 ? 6.68 3.098 -22.781 1 37.53 21 ALA B CA 1
ATOM 1464 C C . ALA B 1 21 ? 7.895 3.117 -21.859 1 37.53 21 ALA B C 1
ATOM 1466 O O . ALA B 1 21 ? 8.875 2.404 -22.094 1 37.53 21 ALA B O 1
ATOM 1467 N N . ALA B 1 22 ? 8.539 4.082 -21.562 1 40.66 22 ALA B N 1
ATOM 1468 C CA . ALA B 1 22 ? 9.508 3.812 -20.5 1 40.66 22 ALA B CA 1
ATOM 1469 C C . ALA B 1 22 ? 8.969 2.789 -19.5 1 40.66 22 ALA B C 1
ATOM 1471 O O . ALA B 1 22 ? 9.5 2.645 -18.406 1 40.66 22 ALA B O 1
ATOM 1472 N N . SER B 1 23 ? 7.602 2.342 -19.516 1 49.5 23 SER B N 1
ATOM 1473 C CA . SER B 1 23 ? 7.027 1.337 -18.625 1 49.5 23 SER B CA 1
ATOM 1474 C C . SER B 1 23 ? 7.754 0.003 -18.766 1 49.5 23 SER B C 1
ATOM 1476 O O . SER B 1 23 ? 7.949 -0.496 -19.875 1 49.5 23 SER B O 1
ATOM 1478 N N . GLY B 1 24 ? 8.797 -0.258 -18.016 1 59.12 24 GLY B N 1
ATOM 1479 C CA . GLY B 1 24 ? 9.445 -1.561 -18.062 1 59.12 24 GLY B CA 1
ATOM 1480 C C . GLY B 1 24 ? 8.555 -2.648 -18.641 1 59.12 24 GLY B C 1
ATOM 1481 O O . GLY B 1 24 ? 7.328 -2.527 -18.625 1 59.12 24 GLY B O 1
ATOM 1482 N N . ALA B 1 25 ? 9.055 -3.418 -19.609 1 79.69 25 ALA B N 1
ATOM 1483 C CA . ALA B 1 25 ? 8.391 -4.527 -20.297 1 79.69 25 ALA B CA 1
ATOM 1484 C C . ALA B 1 25 ? 7.641 -5.41 -19.312 1 79.69 25 ALA B C 1
ATOM 1486 O O . ALA B 1 25 ? 8.125 -5.668 -18.203 1 79.69 25 ALA B O 1
ATOM 1487 N N . GLN B 1 26 ? 6.371 -5.57 -19.547 1 90.19 26 GLN B N 1
ATOM 1488 C CA . GLN B 1 26 ? 5.523 -6.469 -18.766 1 90.19 26 GLN B CA 1
ATOM 1489 C C . GLN B 1 26 ? 5.863 -7.93 -19.062 1 90.19 26 GLN B C 1
ATOM 1491 O O . GLN B 1 26 ? 5.957 -8.336 -20.219 1 90.19 26 GLN B O 1
ATOM 1496 N N . GLU B 1 27 ? 6.258 -8.688 -18.047 1 93.62 27 GLU B N 1
ATOM 1497 C CA . GLU B 1 27 ? 6.465 -10.125 -18.172 1 93.62 27 GLU B CA 1
ATOM 1498 C C . GLU B 1 27 ? 5.141 -10.883 -18.062 1 93.62 27 GLU B C 1
ATOM 1500 O O . GLU B 1 27 ? 4.363 -10.648 -17.141 1 93.62 27 GLU B O 1
ATOM 1505 N N . GLU B 1 28 ? 4.832 -11.766 -19.016 1 94.44 28 GLU B N 1
ATOM 1506 C CA . GLU B 1 28 ? 3.609 -12.562 -19 1 94.44 28 GLU B CA 1
ATOM 1507 C C . GLU B 1 28 ? 3.826 -13.891 -18.281 1 94.44 28 GLU B C 1
ATOM 1509 O O . GLU B 1 28 ? 4.812 -14.586 -18.531 1 94.44 28 GLU B O 1
ATOM 1514 N N . LEU B 1 29 ? 2.881 -14.219 -17.375 1 97.19 29 LEU B N 1
ATOM 1515 C CA . LEU B 1 29 ? 2.908 -15.477 -16.625 1 97.19 29 LEU B CA 1
ATOM 1516 C C . LEU B 1 29 ? 1.623 -16.266 -16.844 1 97.19 29 LEU B C 1
ATOM 1518 O O . LEU B 1 29 ? 0.58 -15.688 -17.172 1 97.19 29 LEU B O 1
ATOM 1522 N N . VAL B 1 30 ? 1.777 -17.594 -16.734 1 94.94 30 VAL B N 1
ATOM 1523 C CA . VAL B 1 30 ? 0.627 -18.469 -16.875 1 94.94 30 VAL B CA 1
ATOM 1524 C C . VAL B 1 30 ? 0.532 -19.391 -15.656 1 94.94 30 VAL B C 1
ATOM 1526 O O . VAL B 1 30 ? 1.549 -19.891 -15.164 1 94.94 30 VAL B O 1
ATOM 1529 N N . GLY B 1 31 ? -0.735 -19.562 -15.195 1 95.31 31 GLY B N 1
ATOM 1530 C CA . GLY B 1 31 ? -0.984 -20.484 -14.094 1 95.31 31 GLY B CA 1
ATOM 1531 C C . GLY B 1 31 ? -2.219 -21.344 -14.297 1 95.31 31 GLY B C 1
ATOM 1532 O O . GLY B 1 31 ? -3.053 -21.047 -15.156 1 95.31 31 GLY B O 1
ATOM 1533 N N . GLY B 1 32 ? -2.24 -22.469 -13.508 1 93.69 32 GLY B N 1
ATOM 1534 C CA . GLY B 1 32 ? -3.418 -23.328 -13.484 1 93.69 32 GLY B CA 1
ATOM 1535 C C . GLY B 1 32 ? -4.246 -23.172 -12.227 1 93.69 32 GLY B C 1
ATOM 1536 O O . GLY B 1 32 ? -3.705 -22.922 -11.148 1 93.69 32 GLY B O 1
ATOM 1537 N N . ILE B 1 33 ? -5.594 -23.391 -12.438 1 96 33 ILE B N 1
ATOM 1538 C CA . ILE B 1 33 ? -6.492 -23.312 -11.289 1 96 33 ILE B CA 1
ATOM 1539 C C . ILE B 1 33 ? -6.016 -24.281 -10.203 1 96 33 ILE B C 1
ATOM 1541 O O . ILE B 1 33 ? -5.691 -25.438 -10.477 1 96 33 ILE B O 1
ATOM 1545 N N . GLY B 1 34 ? -5.941 -23.797 -8.945 1 96.06 34 GLY B N 1
ATOM 1546 C CA . GLY B 1 34 ? -5.543 -24.625 -7.82 1 96.06 34 GLY B CA 1
ATOM 1547 C C . GLY B 1 34 ? -4.039 -24.688 -7.629 1 96.06 34 GLY B C 1
ATOM 1548 O O . GLY B 1 34 ? -3.557 -25.125 -6.582 1 96.06 34 GLY B O 1
ATOM 1549 N N . GLY B 1 35 ? -3.26 -24.25 -8.625 1 96.12 35 GLY B N 1
ATOM 1550 C CA . GLY B 1 35 ? -1.808 -24.266 -8.562 1 96.12 35 GLY B CA 1
ATOM 1551 C C . GLY B 1 35 ? -1.235 -22.984 -7.973 1 96.12 35 GLY B C 1
ATOM 1552 O O . GLY B 1 35 ? -1.874 -22.328 -7.141 1 96.12 35 GLY B O 1
ATOM 1553 N N . PHE B 1 36 ? 0.057 -22.766 -8.281 1 97.38 36 PHE B N 1
ATOM 1554 C CA . PHE B 1 36 ? 0.71 -21.547 -7.809 1 97.38 36 PHE B CA 1
ATOM 1555 C C . PHE B 1 36 ? 1.53 -20.922 -8.922 1 97.38 36 PHE B C 1
ATOM 1557 O O . PHE B 1 36 ? 1.789 -21.547 -9.953 1 97.38 36 PHE B O 1
ATOM 1564 N N . VAL B 1 37 ? 1.832 -19.656 -8.82 1 97.94 37 VAL B N 1
ATOM 1565 C CA . VAL B 1 37 ? 2.734 -18.922 -9.703 1 97.94 37 VAL B CA 1
ATOM 1566 C C . VAL B 1 37 ? 3.762 -18.156 -8.875 1 97.94 37 VAL B C 1
ATOM 1568 O O . VAL B 1 37 ? 3.49 -17.781 -7.738 1 97.94 37 VAL B O 1
ATOM 1571 N N . ILE B 1 38 ? 4.984 -18.016 -9.438 1 97.62 38 ILE B N 1
ATOM 1572 C CA . ILE B 1 38 ? 6.023 -17.188 -8.836 1 97.62 38 ILE B CA 1
ATOM 1573 C C . ILE B 1 38 ? 6.242 -15.938 -9.68 1 97.62 38 ILE B C 1
ATOM 1575 O O . ILE B 1 38 ? 6.375 -16.016 -10.898 1 97.62 38 ILE B O 1
ATOM 1579 N N . PHE B 1 39 ? 6.18 -14.867 -9.094 1 97.5 39 PHE B N 1
ATOM 1580 C CA . PHE B 1 39 ? 6.574 -13.594 -9.695 1 97.5 39 PHE B CA 1
ATOM 1581 C C . PHE B 1 39 ? 8.016 -13.25 -9.344 1 97.5 39 PHE B C 1
ATOM 1583 O O . PHE B 1 39 ? 8.289 -12.781 -8.234 1 97.5 39 PHE B O 1
ATOM 1590 N N . PRO B 1 40 ? 8.891 -13.422 -10.273 1 95.19 40 PRO B N 1
ATOM 1591 C CA . PRO B 1 40 ? 10.297 -13.203 -9.93 1 95.19 40 PRO B CA 1
ATOM 1592 C C . PRO B 1 40 ? 10.633 -11.727 -9.727 1 95.19 40 PRO B C 1
ATOM 1594 O O . PRO B 1 40 ? 10.125 -10.867 -10.453 1 95.19 40 PRO B O 1
ATOM 1597 N N . LEU B 1 41 ? 11.289 -11.5 -8.656 1 93.5 41 LEU B N 1
ATOM 1598 C CA . LEU B 1 41 ? 11.75 -10.148 -8.391 1 93.5 41 LEU B CA 1
ATOM 1599 C C . LEU B 1 41 ? 13.273 -10.07 -8.461 1 93.5 41 LEU B C 1
ATOM 1601 O O . LEU B 1 41 ? 13.969 -10.867 -7.84 1 93.5 41 LEU B O 1
ATOM 1605 N N . THR B 1 42 ? 13.719 -9.219 -9.383 1 83.81 42 THR B N 1
ATOM 1606 C CA . THR B 1 42 ? 15.148 -8.953 -9.477 1 83.81 42 THR B CA 1
ATOM 1607 C C . THR B 1 42 ? 15.453 -7.512 -9.078 1 83.81 42 THR B C 1
ATOM 1609 O O . THR B 1 42 ? 14.859 -6.57 -9.602 1 83.81 42 THR B O 1
ATOM 1612 N N . HIS B 1 43 ? 16.188 -7.355 -7.988 1 82 43 HIS B N 1
ATOM 1613 C CA . HIS B 1 43 ? 16.578 -6 -7.613 1 82 43 HIS B CA 1
ATOM 1614 C C . HIS B 1 43 ? 18.016 -5.949 -7.129 1 82 43 HIS B C 1
ATOM 1616 O O . HIS B 1 43 ? 18.531 -6.938 -6.598 1 82 43 HIS B O 1
ATOM 1622 N N . SER B 1 44 ? 18.688 -4.945 -7.477 1 76.81 44 SER B N 1
ATOM 1623 C CA . SER B 1 44 ? 20.078 -4.754 -7.09 1 76.81 44 SER B CA 1
ATOM 1624 C C . SER B 1 44 ? 20.219 -3.66 -6.035 1 76.81 44 SER B C 1
ATOM 1626 O O . SER B 1 44 ? 21.328 -3.32 -5.625 1 76.81 44 SER B O 1
ATOM 1628 N N . GLN B 1 45 ? 19.188 -3.244 -5.543 1 73.69 45 GLN B N 1
ATOM 1629 C CA . GLN B 1 45 ? 19.266 -2.117 -4.621 1 73.69 45 GLN B CA 1
ATOM 1630 C C . GLN B 1 45 ? 19.859 -2.541 -3.285 1 73.69 45 GLN B C 1
ATOM 1632 O O . GLN B 1 45 ? 19.547 -3.615 -2.77 1 73.69 45 GLN B O 1
ATOM 1637 N N . ASP B 1 46 ? 20.766 -1.761 -2.805 1 76.88 46 ASP B N 1
ATOM 1638 C CA . ASP B 1 46 ? 21.453 -2.041 -1.547 1 76.88 46 ASP B CA 1
ATOM 1639 C C . ASP B 1 46 ? 20.5 -1.898 -0.359 1 76.88 46 ASP B C 1
ATOM 1641 O O . ASP B 1 46 ? 20.453 -2.768 0.514 1 76.88 46 ASP B O 1
ATOM 1645 N N . ARG B 1 47 ? 19.781 -0.766 -0.277 1 89.25 47 ARG B N 1
ATOM 1646 C CA . ARG B 1 47 ? 18.891 -0.542 0.856 1 89.25 47 ARG B CA 1
ATOM 1647 C C . ARG B 1 47 ? 17.453 -0.321 0.389 1 89.25 47 ARG B C 1
ATOM 1649 O O . ARG B 1 47 ? 17.172 0.619 -0.358 1 89.25 47 ARG B O 1
ATOM 1656 N N . ILE B 1 48 ? 16.672 -1.301 0.695 1 95 48 ILE B N 1
ATOM 1657 C CA . ILE B 1 48 ? 15.258 -1.237 0.35 1 95 48 ILE B CA 1
ATOM 1658 C C . ILE B 1 48 ? 14.438 -0.876 1.589 1 95 48 ILE B C 1
ATOM 1660 O O . ILE B 1 48 ? 14.609 -1.479 2.65 1 95 48 ILE B O 1
ATOM 1664 N N . ASP B 1 49 ? 13.609 0.142 1.45 1 96.81 49 ASP B N 1
ATOM 1665 C CA . ASP B 1 49 ? 12.734 0.526 2.555 1 96.81 49 ASP B CA 1
ATOM 1666 C C . ASP B 1 49 ? 11.484 -0.345 2.59 1 96.81 49 ASP B C 1
ATOM 1668 O O . ASP B 1 49 ? 11.07 -0.802 3.656 1 96.81 49 ASP B O 1
ATOM 1672 N N . SER B 1 50 ? 10.875 -0.565 1.452 1 97.62 50 SER B N 1
ATOM 1673 C CA . SER B 1 50 ? 9.688 -1.406 1.393 1 97.62 50 SER B CA 1
ATOM 1674 C C . SER B 1 50 ? 9.453 -1.94 -0.017 1 97.62 50 SER B C 1
ATOM 1676 O O . SER B 1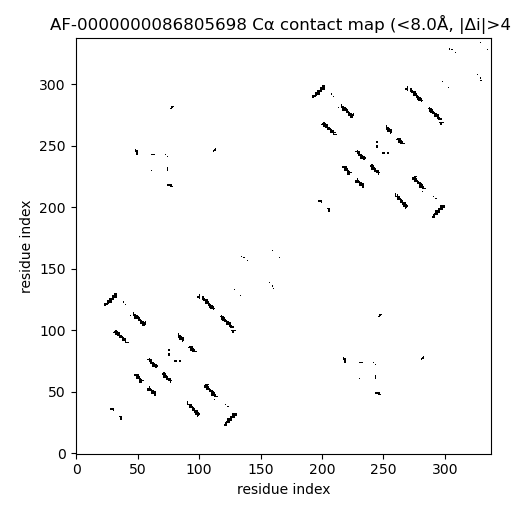 50 ? 9.961 -1.377 -0.99 1 97.62 50 SER B O 1
ATOM 1678 N N . ILE B 1 51 ? 8.836 -3.035 -0.07 1 97.5 51 ILE B N 1
ATOM 1679 C CA . ILE B 1 51 ? 8.367 -3.65 -1.308 1 97.5 51 ILE B CA 1
ATOM 1680 C C . ILE B 1 51 ? 6.844 -3.764 -1.28 1 97.5 51 ILE B C 1
ATOM 1682 O O . ILE B 1 51 ? 6.273 -4.332 -0.346 1 97.5 51 ILE B O 1
ATOM 1686 N N . ILE B 1 52 ? 6.148 -3.256 -2.342 1 98.56 52 ILE B N 1
ATOM 1687 C CA . ILE B 1 52 ? 4.688 -3.262 -2.369 1 98.56 52 ILE B CA 1
ATOM 1688 C C . ILE B 1 52 ? 4.199 -3.902 -3.666 1 98.56 52 ILE B C 1
ATOM 1690 O O . ILE B 1 52 ? 4.574 -3.469 -4.758 1 98.56 52 ILE B O 1
ATOM 1694 N N . TRP B 1 53 ? 3.357 -4.918 -3.498 1 98.19 53 TRP B N 1
ATOM 1695 C CA . TRP B 1 53 ? 2.734 -5.586 -4.633 1 98.19 53 TRP B CA 1
ATOM 1696 C C . TRP B 1 53 ? 1.304 -5.094 -4.836 1 98.19 53 TRP B C 1
ATOM 1698 O O . TRP B 1 53 ? 0.553 -4.938 -3.871 1 98.19 53 TRP B O 1
ATOM 1708 N N . PHE B 1 54 ? 0.956 -4.938 -6.102 1 98.31 54 PHE B N 1
ATOM 1709 C CA . PHE B 1 54 ? -0.387 -4.523 -6.484 1 98.31 54 PHE B CA 1
ATOM 1710 C C . PHE B 1 54 ? -1.016 -5.535 -7.434 1 98.31 54 PHE B C 1
ATOM 1712 O O . PHE B 1 54 ? -0.34 -6.07 -8.32 1 98.31 54 PHE B O 1
ATOM 1719 N N . PHE B 1 55 ? -2.246 -5.809 -7.191 1 98.38 55 PHE B N 1
ATOM 1720 C CA . PHE B 1 55 ? -3.092 -6.539 -8.125 1 98.38 55 PHE B CA 1
ATOM 1721 C C . PHE B 1 55 ? -4.223 -5.652 -8.633 1 98.38 55 PHE B C 1
ATOM 1723 O O . PHE B 1 55 ? -5.07 -5.207 -7.855 1 98.38 55 PHE B O 1
ATOM 1730 N N . GLU B 1 56 ? -4.281 -5.441 -9.961 1 97.38 56 GLU B N 1
ATOM 1731 C CA . GLU B 1 56 ? -5.281 -4.57 -10.57 1 97.38 56 GLU B CA 1
ATOM 1732 C C . GLU B 1 56 ? -5.375 -3.236 -9.828 1 97.38 56 GLU B C 1
ATOM 1734 O O . GLU B 1 56 ? -6.465 -2.807 -9.453 1 97.38 56 GLU B O 1
ATOM 1739 N N . ARG B 1 57 ? -4.199 -2.635 -9.438 1 94.81 57 ARG B N 1
ATOM 1740 C CA . ARG B 1 57 ? -4.008 -1.304 -8.867 1 94.81 57 ARG B CA 1
ATOM 1741 C C . ARG B 1 57 ? -4.348 -1.289 -7.383 1 94.81 57 ARG B C 1
ATOM 1743 O O . ARG B 1 57 ? -4.203 -0.262 -6.719 1 94.81 57 ARG B O 1
ATOM 1750 N N . THR B 1 58 ? -4.809 -2.422 -6.879 1 96.06 58 THR B N 1
ATOM 1751 C CA . THR B 1 58 ? -5.07 -2.527 -5.449 1 96.06 58 THR B CA 1
ATOM 1752 C C . THR B 1 58 ? -3.889 -3.172 -4.73 1 96.06 58 THR B C 1
ATOM 1754 O O . THR B 1 58 ? -3.303 -4.133 -5.23 1 96.06 58 THR B O 1
ATOM 1757 N N . THR B 1 59 ? -3.59 -2.598 -3.547 1 98.38 59 THR B N 1
ATOM 1758 C CA . THR B 1 59 ? -2.479 -3.146 -2.777 1 98.38 59 THR B CA 1
ATOM 1759 C C . THR B 1 59 ? -2.773 -4.582 -2.354 1 98.38 59 THR B C 1
ATOM 1761 O O . THR B 1 59 ? -3.83 -4.863 -1.784 1 98.38 59 THR B O 1
ATOM 1764 N N . LEU B 1 60 ? -1.884 -5.492 -2.648 1 98.44 60 LEU B N 1
ATOM 1765 C CA . LEU B 1 60 ? -2.014 -6.902 -2.299 1 98.44 60 LEU B CA 1
ATOM 1766 C C . LEU B 1 60 ? -1.229 -7.219 -1.03 1 98.44 60 LEU B C 1
ATOM 1768 O O . LEU B 1 60 ? -1.766 -7.824 -0.098 1 98.44 60 LEU B O 1
ATOM 1772 N N . VAL B 1 61 ? 0.043 -6.809 -1.011 1 98.44 61 VAL B N 1
ATOM 1773 C CA . VAL B 1 61 ? 0.93 -7.105 0.11 1 98.44 61 VAL B CA 1
ATOM 1774 C C . VAL B 1 61 ? 2.002 -6.02 0.219 1 98.44 61 VAL B C 1
ATOM 1776 O O . VAL B 1 61 ? 2.453 -5.48 -0.793 1 98.44 61 VAL B O 1
ATOM 1779 N N . THR B 1 62 ? 2.396 -5.625 1.398 1 98.62 62 THR B N 1
ATOM 1780 C CA . THR B 1 62 ? 3.5 -4.715 1.698 1 98.62 62 THR B CA 1
ATOM 1781 C C . THR B 1 62 ? 4.551 -5.41 2.559 1 98.62 62 THR B C 1
ATOM 1783 O O . THR B 1 62 ? 4.223 -6.039 3.564 1 98.62 62 THR B O 1
ATOM 1786 N N . ILE B 1 63 ? 5.805 -5.266 2.162 1 97.75 63 ILE B N 1
ATOM 1787 C CA . ILE B 1 63 ? 6.918 -5.914 2.848 1 97.75 63 ILE B CA 1
ATOM 1788 C C . ILE B 1 63 ? 7.938 -4.863 3.279 1 97.75 63 ILE B C 1
ATOM 1790 O O . ILE B 1 63 ? 8.281 -3.967 2.508 1 97.75 63 ILE B O 1
ATOM 1794 N N . GLN B 1 64 ? 8.328 -4.898 4.469 1 97.25 64 GLN B N 1
ATOM 1795 C CA . GLN B 1 64 ? 9.539 -4.219 4.934 1 97.25 64 GLN B CA 1
ATOM 1796 C C . GLN B 1 64 ? 10.68 -5.211 5.152 1 97.25 64 GLN B C 1
ATOM 1798 O O . GLN B 1 64 ? 10.648 -6.004 6.098 1 97.25 64 GLN B O 1
ATOM 1803 N N . PRO B 1 65 ? 11.672 -5.145 4.246 1 95.62 65 PRO B N 1
ATOM 1804 C CA . PRO B 1 65 ? 12.781 -6.102 4.352 1 95.62 65 PRO B CA 1
ATOM 1805 C C . PRO B 1 65 ? 13.516 -6.012 5.688 1 95.62 65 PRO B C 1
ATOM 1807 O O . PRO B 1 65 ? 13.508 -4.957 6.328 1 95.62 65 PRO B O 1
ATOM 1810 N N . ALA B 1 66 ? 14.125 -7.102 6.008 1 92.94 66 ALA B N 1
ATOM 1811 C CA . ALA B 1 66 ? 14.898 -7.18 7.246 1 92.94 66 ALA B CA 1
ATOM 1812 C C . ALA B 1 66 ? 16.094 -6.23 7.207 1 92.94 66 ALA B C 1
ATOM 1814 O O . ALA B 1 66 ? 16.625 -5.941 6.133 1 92.94 66 ALA B O 1
ATOM 1815 N N . THR B 1 67 ? 16.344 -5.719 8.305 1 90 67 THR B N 1
ATOM 1816 C CA . THR B 1 67 ? 17.594 -5.004 8.539 1 90 67 THR B CA 1
ATOM 1817 C C . THR B 1 67 ? 18.453 -5.742 9.555 1 90 67 THR B C 1
ATOM 1819 O O . THR B 1 67 ? 18.094 -6.832 10.008 1 90 67 THR B O 1
ATOM 1822 N N . THR B 1 68 ? 19.625 -5.203 9.812 1 87.44 68 THR B N 1
ATOM 1823 C CA . THR B 1 68 ? 20.547 -5.82 10.758 1 87.44 68 THR B CA 1
ATOM 1824 C C . THR B 1 68 ? 19.875 -6.035 12.109 1 87.44 68 THR B C 1
ATOM 1826 O O . THR B 1 68 ? 20.172 -7.012 12.805 1 87.44 68 THR B O 1
ATOM 1829 N N . ASN B 1 69 ? 18.859 -5.246 12.438 1 88.81 69 ASN B N 1
ATOM 1830 C CA . ASN B 1 69 ? 18.312 -5.281 13.789 1 88.81 69 ASN B CA 1
ATOM 1831 C C . ASN B 1 69 ? 16.828 -5.664 13.781 1 88.81 69 ASN B C 1
ATOM 1833 O O . ASN B 1 69 ? 16.188 -5.727 14.836 1 88.81 69 ASN B O 1
ATOM 1837 N N . LYS B 1 70 ? 16.297 -5.844 12.688 1 90.81 70 LYS B N 1
ATOM 1838 C CA . LYS B 1 70 ? 14.852 -6.105 12.609 1 90.81 70 LYS B CA 1
ATOM 1839 C C . LYS B 1 70 ? 14.547 -7.148 11.539 1 90.81 70 LYS B C 1
ATOM 1841 O O . LYS B 1 70 ? 15.102 -7.102 10.438 1 90.81 70 LYS B O 1
ATOM 1846 N N . SER B 1 71 ? 13.719 -8.141 11.852 1 93.94 71 SER B N 1
ATOM 1847 C CA . SER B 1 71 ? 13.273 -9.141 10.891 1 93.94 71 SER B CA 1
ATOM 1848 C C . SER B 1 71 ? 12.336 -8.531 9.852 1 93.94 71 SER B C 1
ATOM 1850 O O . SER B 1 71 ? 11.836 -7.422 10.039 1 93.94 71 SER B O 1
ATOM 1852 N N . ASP B 1 72 ? 12.125 -9.32 8.797 1 94.62 72 ASP B N 1
ATOM 1853 C CA . ASP B 1 72 ? 11.18 -8.875 7.773 1 94.62 72 ASP B CA 1
ATOM 1854 C C . ASP B 1 72 ? 9.773 -8.727 8.352 1 94.62 72 ASP B C 1
ATOM 1856 O O . ASP B 1 72 ? 9.375 -9.5 9.227 1 94.62 72 ASP B O 1
ATOM 1860 N N . THR B 1 73 ? 9.109 -7.758 7.957 1 96.12 73 THR B N 1
ATOM 1861 C CA . THR B 1 73 ? 7.695 -7.574 8.281 1 96.12 73 THR B CA 1
ATOM 1862 C C . THR B 1 73 ? 6.84 -7.621 7.016 1 96.12 73 THR B C 1
ATOM 1864 O O . THR B 1 73 ? 7.172 -6.988 6.012 1 96.12 73 THR B O 1
ATOM 1867 N N . VAL B 1 74 ? 5.773 -8.414 7.121 1 97.06 74 VAL B N 1
ATOM 1868 C CA . VAL B 1 74 ? 4.871 -8.555 5.98 1 97.06 74 VAL B CA 1
ATOM 1869 C C . VAL B 1 74 ? 3.443 -8.219 6.41 1 97.06 74 VAL B C 1
ATOM 1871 O O . VAL B 1 74 ? 2.963 -8.727 7.43 1 97.06 74 VAL B O 1
ATOM 1874 N N . ILE B 1 75 ? 2.781 -7.359 5.648 1 98.06 75 ILE B N 1
ATOM 1875 C CA . ILE B 1 75 ? 1.357 -7.098 5.828 1 98.06 75 ILE B CA 1
ATOM 1876 C C . ILE B 1 75 ? 0.594 -7.508 4.57 1 98.06 75 ILE B C 1
ATOM 1878 O O . ILE B 1 75 ? 0.796 -6.934 3.5 1 98.06 75 ILE B O 1
ATOM 1882 N N . VAL B 1 76 ? -0.222 -8.516 4.754 1 98.31 76 VAL B N 1
ATOM 1883 C CA . VAL B 1 76 ? -1.151 -8.891 3.693 1 98.31 76 VAL B CA 1
ATOM 1884 C C . VAL B 1 76 ? -2.438 -8.078 3.816 1 98.31 76 VAL B C 1
ATOM 1886 O O . VAL B 1 76 ? -3.104 -8.109 4.855 1 98.31 76 VAL B O 1
ATOM 1889 N N . THR B 1 77 ? -2.848 -7.379 2.762 1 98.31 77 THR B N 1
ATOM 1890 C CA . THR B 1 77 ? -3.887 -6.355 2.797 1 98.31 77 THR B CA 1
ATOM 1891 C C . THR B 1 77 ? -5.23 -6.961 3.189 1 98.31 77 THR B C 1
ATOM 1893 O O . THR B 1 77 ? -5.965 -6.383 3.992 1 98.31 77 THR B O 1
ATOM 1896 N N . ASN B 1 78 ? -5.602 -8.055 2.586 1 97.75 78 ASN B N 1
ATOM 1897 C CA . ASN B 1 78 ? -6.832 -8.781 2.863 1 97.75 78 ASN B CA 1
ATOM 1898 C C . ASN B 1 78 ? -6.547 -10.164 3.441 1 97.75 78 ASN B C 1
ATOM 1900 O O . ASN B 1 78 ? -5.781 -10.938 2.861 1 97.75 78 ASN B O 1
ATOM 1904 N N . ARG B 1 79 ? -7.113 -10.453 4.527 1 95.44 79 ARG B N 1
ATOM 1905 C CA . ARG B 1 79 ? -6.852 -11.695 5.254 1 95.44 79 ARG B CA 1
ATOM 1906 C C . ARG B 1 79 ? -7.109 -12.906 4.371 1 95.44 79 ARG B C 1
ATOM 1908 O O . ARG B 1 79 ? -6.473 -13.953 4.539 1 95.44 79 ARG B O 1
ATOM 1915 N N . HIS B 1 80 ? -8 -12.805 3.373 1 96.12 80 HIS B N 1
ATOM 1916 C CA . HIS B 1 80 ? -8.312 -13.914 2.479 1 96.12 80 HIS B CA 1
ATOM 1917 C C . HIS B 1 80 ? -7.074 -14.359 1.706 1 96.12 80 HIS B C 1
ATOM 1919 O O . HIS B 1 80 ? -7.016 -15.484 1.21 1 96.12 80 HIS B O 1
ATOM 1925 N N . ASN B 1 81 ? -6.086 -13.461 1.653 1 97.69 81 ASN B N 1
ATOM 1926 C CA . ASN B 1 81 ? -4.891 -13.773 0.878 1 97.69 81 ASN B CA 1
ATOM 1927 C C . ASN B 1 81 ? -3.75 -14.258 1.774 1 97.69 81 ASN B C 1
ATOM 1929 O O . ASN B 1 81 ? -2.693 -14.656 1.282 1 97.69 81 ASN B O 1
ATOM 1933 N N . GLN B 1 82 ? -3.963 -14.273 3.037 1 96.88 82 GLN B N 1
ATOM 1934 C CA . GLN B 1 82 ? -2.893 -14.555 3.986 1 96.88 82 GLN B CA 1
ATOM 1935 C C . GLN B 1 82 ? -2.299 -15.938 3.76 1 96.88 82 GLN B C 1
ATOM 1937 O O . GLN B 1 82 ? -1.082 -16.125 3.846 1 96.88 82 GLN B O 1
ATOM 1942 N N . GLU B 1 83 ? -3.133 -16.906 3.383 1 96.69 83 GLU B N 1
ATOM 1943 C CA . GLU B 1 83 ? -2.658 -18.281 3.242 1 96.69 83 GLU B CA 1
ATOM 1944 C C . GLU B 1 83 ? -2.131 -18.531 1.835 1 96.69 83 GLU B C 1
ATOM 1946 O O . GLU B 1 83 ? -1.553 -19.594 1.569 1 96.69 83 GLU B O 1
ATOM 1951 N N . ARG B 1 84 ? -2.318 -17.594 0.941 1 97.88 84 ARG B N 1
ATOM 1952 C CA . ARG B 1 84 ? -1.995 -17.859 -0.457 1 97.88 84 ARG B CA 1
ATOM 1953 C C . ARG B 1 84 ? -0.737 -17.109 -0.879 1 97.88 84 ARG B C 1
ATOM 1955 O O . ARG B 1 84 ? -0.171 -17.391 -1.94 1 97.88 84 ARG B O 1
ATOM 1962 N N . VAL B 1 85 ? -0.296 -16.156 -0.045 1 98.12 85 VAL B N 1
ATOM 1963 C CA . VAL B 1 85 ? 0.862 -15.352 -0.404 1 98.12 85 VAL B CA 1
ATOM 1964 C C . VAL B 1 85 ? 2.078 -15.797 0.403 1 98.12 85 VAL B C 1
ATOM 1966 O O . VAL B 1 85 ? 1.994 -15.969 1.621 1 98.12 85 VAL B O 1
ATOM 1969 N N . ALA B 1 86 ? 3.197 -15.992 -0.304 1 97.31 86 ALA B N 1
ATOM 1970 C CA . ALA B 1 86 ? 4.484 -16.297 0.311 1 97.31 86 ALA B CA 1
ATOM 1971 C C . ALA B 1 86 ? 5.629 -15.625 -0.439 1 97.31 86 ALA B C 1
ATOM 1973 O O . ALA B 1 86 ? 5.461 -15.203 -1.587 1 97.31 86 ALA B O 1
ATOM 1974 N N . PHE B 1 87 ? 6.801 -15.508 0.245 1 96.06 87 PHE B N 1
ATOM 1975 C CA . PHE B 1 87 ? 7.922 -14.797 -0.361 1 96.06 87 PHE B CA 1
ATOM 1976 C C . PHE B 1 87 ? 9.219 -15.586 -0.193 1 96.06 87 PHE B C 1
ATOM 1978 O O . PHE B 1 87 ? 9.422 -16.234 0.834 1 96.06 87 PHE B O 1
ATOM 1985 N N . SER B 1 88 ? 9.992 -15.477 -1.25 1 92 88 SER B N 1
ATOM 1986 C CA . SER B 1 88 ? 11.328 -16.062 -1.138 1 92 88 SER B CA 1
ATOM 1987 C C . SER B 1 88 ? 12.211 -15.25 -0.196 1 92 88 SER B C 1
ATOM 1989 O O . SER B 1 88 ? 12.133 -14.023 -0.172 1 92 88 SER B O 1
ATOM 1991 N N . ARG B 1 89 ? 13.023 -15.906 0.495 1 87.12 89 ARG B N 1
ATOM 1992 C CA . ARG B 1 89 ? 13.977 -15.211 1.355 1 87.12 89 ARG B CA 1
ATOM 1993 C C . ARG B 1 89 ? 15.039 -14.492 0.529 1 87.12 89 ARG B C 1
ATOM 1995 O O . ARG B 1 89 ? 15.562 -15.047 -0.44 1 87.12 89 ARG B O 1
ATOM 2002 N N . GLY B 1 90 ? 15.266 -13.273 0.868 1 85 90 GLY B N 1
ATOM 2003 C CA . GLY B 1 90 ? 16.344 -12.539 0.222 1 85 90 GLY B CA 1
ATOM 2004 C C . GLY B 1 90 ? 15.859 -11.609 -0.876 1 85 90 GLY B C 1
ATOM 2005 O O . GLY B 1 90 ? 15.922 -10.391 -0.733 1 85 90 GLY B O 1
ATOM 2006 N N . ASN B 1 91 ? 15.25 -12.258 -1.939 1 88.94 91 ASN B N 1
ATOM 2007 C CA . ASN B 1 91 ? 14.898 -11.383 -3.051 1 88.94 91 ASN B CA 1
ATOM 2008 C C . ASN B 1 91 ? 13.43 -10.984 -3.008 1 88.94 91 ASN B C 1
ATOM 2010 O O . ASN B 1 91 ? 12.984 -10.125 -3.777 1 88.94 91 ASN B O 1
ATOM 2014 N N . TYR B 1 92 ? 12.609 -11.719 -2.223 1 94.69 92 TYR B N 1
ATOM 2015 C CA . TYR B 1 92 ? 11.227 -11.344 -1.954 1 94.69 92 TYR B CA 1
ATOM 2016 C C . TYR B 1 92 ? 10.359 -11.539 -3.191 1 94.69 92 TYR B C 1
ATOM 2018 O O . TYR B 1 92 ? 9.391 -10.805 -3.402 1 94.69 92 TYR B O 1
ATOM 2026 N N . SER B 1 93 ? 10.758 -12.523 -4.027 1 95.81 93 SER B N 1
ATOM 2027 C CA . SER B 1 93 ? 9.82 -12.945 -5.062 1 95.81 93 SER B CA 1
ATOM 2028 C C . SER B 1 93 ? 8.492 -13.398 -4.465 1 95.81 93 SER B C 1
ATOM 2030 O O . SER B 1 93 ? 8.469 -14.062 -3.424 1 95.81 93 SER B O 1
ATOM 2032 N N . LEU B 1 94 ? 7.426 -13.125 -5.168 1 98 94 LEU B N 1
ATOM 2033 C CA . LEU B 1 94 ? 6.094 -13.445 -4.66 1 98 94 LEU B CA 1
ATOM 2034 C C . LEU B 1 94 ? 5.613 -14.781 -5.211 1 98 94 LEU B C 1
ATOM 2036 O O . LEU B 1 94 ? 5.652 -15.016 -6.418 1 98 94 LEU B O 1
ATOM 2040 N N . LYS B 1 95 ? 5.227 -15.664 -4.32 1 98.38 95 LYS B N 1
ATOM 2041 C CA . LYS B 1 95 ? 4.488 -16.875 -4.688 1 98.38 95 LYS B CA 1
ATOM 2042 C C . LYS B 1 95 ? 3.006 -16.719 -4.363 1 98.38 95 LYS B C 1
ATOM 2044 O O . LYS B 1 95 ? 2.635 -16.484 -3.211 1 98.38 95 LYS B O 1
ATOM 2049 N N . LEU B 1 96 ? 2.156 -16.812 -5.305 1 98.62 96 LEU B N 1
ATOM 2050 C CA . LEU B 1 96 ? 0.706 -16.812 -5.141 1 98.62 96 LEU B CA 1
ATOM 2051 C C . LEU B 1 96 ? 0.135 -18.203 -5.398 1 98.62 96 LEU B C 1
ATOM 2053 O O . LEU B 1 96 ? 0.264 -18.734 -6.504 1 98.62 96 LEU B O 1
ATOM 2057 N N . SER B 1 97 ? -0.526 -18.781 -4.441 1 98.44 97 SER B N 1
ATOM 2058 C CA . SER B 1 97 ? -1.047 -20.141 -4.531 1 98.44 97 SER B CA 1
ATOM 2059 C C . SER B 1 97 ? -2.57 -20.141 -4.602 1 98.44 97 SER B C 1
ATOM 2061 O O . SER B 1 97 ? -3.199 -19.094 -4.613 1 98.44 97 SER B O 1
ATOM 2063 N N . LYS B 1 98 ? -3.148 -21.375 -4.703 1 97.94 98 LYS B N 1
ATOM 2064 C CA . LYS B 1 98 ? -4.594 -21.578 -4.789 1 97.94 98 LYS B CA 1
ATOM 2065 C C . LYS B 1 98 ? -5.215 -20.625 -5.816 1 97.94 98 LYS B C 1
ATOM 2067 O O . LYS B 1 98 ? -6.188 -19.938 -5.516 1 97.94 98 LYS B O 1
ATOM 2072 N N . LEU B 1 99 ? -4.664 -20.672 -6.98 1 98.06 99 LEU B N 1
ATOM 2073 C CA . LEU B 1 99 ? -5.059 -19.734 -8.031 1 98.06 99 LEU B CA 1
ATOM 2074 C C . LEU B 1 99 ? -6.496 -20 -8.469 1 98.06 99 LEU B C 1
ATOM 2076 O O . LEU B 1 99 ? -6.941 -21.141 -8.531 1 98.06 99 LEU B O 1
ATOM 2080 N N . SER B 1 100 ? -7.195 -18.938 -8.789 1 97.5 100 SER B N 1
ATOM 2081 C CA . SER B 1 100 ? -8.492 -18.969 -9.461 1 97.5 100 SER B CA 1
ATOM 2082 C C . SER B 1 100 ? -8.477 -18.078 -10.703 1 97.5 100 SER B C 1
ATOM 2084 O O . SER B 1 100 ? -7.543 -17.312 -10.914 1 97.5 100 SER B O 1
ATOM 2086 N N . LYS B 1 101 ? -9.445 -18.172 -11.477 1 97.19 101 LYS B N 1
ATOM 2087 C CA . LYS B 1 101 ? -9.539 -17.344 -12.68 1 97.19 101 LYS B CA 1
ATOM 2088 C C . LYS B 1 101 ? -9.539 -15.859 -12.328 1 97.19 101 LYS B C 1
ATOM 2090 O O . LYS B 1 101 ? -9.062 -15.031 -13.109 1 97.19 101 LYS B O 1
ATOM 2095 N N . ASN B 1 102 ? -10.062 -15.578 -11.133 1 97 102 ASN B N 1
ATOM 2096 C CA . ASN B 1 102 ? -10.156 -14.195 -10.688 1 97 102 ASN B CA 1
ATOM 2097 C C . ASN B 1 102 ? -8.781 -13.617 -10.383 1 97 102 ASN B C 1
ATOM 2099 O O . ASN B 1 102 ? -8.641 -12.406 -10.188 1 97 102 ASN B O 1
ATOM 2103 N N . ASP B 1 103 ? -7.797 -14.484 -10.352 1 98.25 103 ASP B N 1
ATOM 2104 C CA . ASP B 1 103 ? -6.438 -14.016 -10.102 1 98.25 103 ASP B CA 1
ATOM 2105 C C . ASP B 1 103 ? -5.785 -13.508 -11.383 1 98.25 103 ASP B C 1
ATOM 2107 O O . ASP B 1 103 ? -4.715 -12.898 -11.344 1 98.25 103 ASP B O 1
ATOM 2111 N N . SER B 1 104 ? -6.375 -13.75 -12.555 1 98.25 104 SER B N 1
ATOM 2112 C CA . SER B 1 104 ? -5.859 -13.227 -13.812 1 98.25 104 SER B CA 1
ATOM 2113 C C . SER B 1 104 ? -5.891 -11.695 -13.828 1 98.25 104 SER B C 1
ATOM 2115 O O . SER B 1 104 ? -6.855 -11.086 -13.359 1 98.25 104 SER B O 1
ATOM 2117 N N . GLY B 1 105 ? -4.781 -11.148 -14.422 1 98.19 105 GLY B N 1
ATOM 2118 C CA . GLY B 1 105 ? -4.75 -9.695 -14.516 1 98.19 105 GLY B CA 1
ATOM 2119 C C . GLY B 1 105 ? -3.359 -9.117 -14.344 1 98.19 105 GLY B C 1
ATOM 2120 O O . GLY B 1 105 ? -2.361 -9.828 -14.484 1 98.19 105 GLY B O 1
ATOM 2121 N N . ALA B 1 106 ? -3.275 -7.844 -14.094 1 98.31 106 ALA B N 1
ATOM 2122 C CA . ALA B 1 106 ? -2.021 -7.098 -14.016 1 98.31 106 ALA B CA 1
ATOM 2123 C C . ALA B 1 106 ? -1.497 -7.062 -12.578 1 98.31 106 ALA B C 1
ATOM 2125 O O . ALA B 1 106 ? -2.244 -6.754 -11.648 1 98.31 106 ALA B O 1
ATOM 2126 N N . TYR B 1 107 ? -0.288 -7.484 -12.438 1 98.19 107 TYR B N 1
ATOM 2127 C CA . TYR B 1 107 ? 0.452 -7.352 -11.188 1 98.19 107 TYR B CA 1
ATOM 2128 C C . TYR B 1 107 ? 1.611 -6.375 -11.344 1 98.19 107 TYR B C 1
ATOM 2130 O O . TYR B 1 107 ? 2.305 -6.379 -12.359 1 98.19 107 TYR B O 1
ATOM 2138 N N . VAL B 1 108 ? 1.801 -5.523 -10.352 1 97.94 108 VAL B N 1
ATOM 2139 C CA . VAL B 1 108 ? 2.896 -4.559 -10.352 1 97.94 108 VAL B CA 1
ATOM 2140 C C . VAL B 1 108 ? 3.604 -4.582 -8.992 1 97.94 108 VAL B C 1
ATOM 2142 O O . VAL B 1 108 ? 2.953 -4.648 -7.949 1 97.94 108 VAL B O 1
ATOM 2145 N N . VAL B 1 109 ? 4.895 -4.59 -8.992 1 97.12 109 VAL B N 1
ATOM 2146 C CA . VAL B 1 109 ? 5.648 -4.445 -7.754 1 97.12 109 VAL B CA 1
ATOM 2147 C C . VAL B 1 109 ? 6.414 -3.123 -7.766 1 97.12 109 VAL B C 1
ATOM 2149 O O . VAL B 1 109 ? 6.965 -2.727 -8.797 1 97.12 109 VAL B O 1
ATOM 2152 N N . GLU B 1 110 ? 6.32 -2.398 -6.691 1 97.12 110 GLU B N 1
ATOM 2153 C CA . GLU B 1 110 ? 7.113 -1.198 -6.449 1 97.12 110 GLU B CA 1
ATOM 2154 C C . GLU B 1 110 ? 8.156 -1.437 -5.363 1 97.12 110 GLU B C 1
ATOM 2156 O O . GLU B 1 110 ? 7.832 -1.916 -4.277 1 97.12 110 GLU B O 1
ATOM 2161 N N . ILE B 1 111 ? 9.336 -1.12 -5.676 1 96.94 111 ILE B N 1
ATOM 2162 C CA . ILE B 1 111 ? 10.43 -1.163 -4.707 1 96.94 111 ILE B CA 1
ATOM 2163 C C . ILE B 1 111 ? 10.805 0.257 -4.289 1 96.94 111 ILE B C 1
ATOM 2165 O O . ILE B 1 111 ? 11.227 1.064 -5.121 1 96.94 111 ILE B O 1
ATOM 2169 N N . HIS B 1 112 ? 10.672 0.526 -3.004 1 97.12 112 HIS B N 1
ATOM 2170 C CA . HIS B 1 112 ? 10.93 1.861 -2.473 1 97.12 112 HIS B CA 1
ATOM 2171 C C . HIS B 1 112 ? 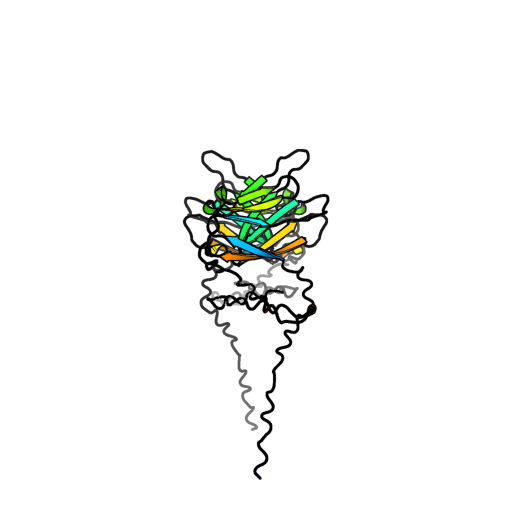12.258 1.916 -1.731 1 97.12 112 HIS B C 1
ATOM 2173 O O . HIS B 1 112 ? 12.586 1.006 -0.967 1 97.12 112 HIS B O 1
ATOM 2179 N N . SER B 1 113 ? 12.961 2.914 -2.016 1 95.69 113 SER B N 1
ATOM 2180 C CA . SER B 1 113 ? 14.242 3.189 -1.382 1 95.69 113 SER B CA 1
ATOM 2181 C C . SER B 1 113 ? 14.438 4.688 -1.158 1 95.69 113 SER B C 1
ATOM 2183 O O . SER B 1 113 ? 14.094 5.496 -2.02 1 95.69 113 SER B O 1
ATOM 2185 N N . SER B 1 114 ? 15 5.016 0.002 1 94.31 114 SER B N 1
ATOM 2186 C CA . SER B 1 114 ? 15.234 6.418 0.327 1 94.31 114 SER B CA 1
ATOM 2187 C C . SER B 1 114 ? 16.266 7.039 -0.607 1 94.31 114 SER B C 1
ATOM 2189 O O . SER B 1 114 ? 16.359 8.266 -0.712 1 94.31 114 SER B O 1
ATOM 2191 N N . SER B 1 115 ? 17.031 6.227 -1.266 1 92.88 115 SER B N 1
ATOM 2192 C CA . SER B 1 115 ? 18.062 6.73 -2.164 1 92.88 115 SER B CA 1
ATOM 2193 C C . SER B 1 115 ? 17.484 7.062 -3.537 1 92.88 115 SER B C 1
ATOM 2195 O O . SER B 1 115 ? 18.156 7.676 -4.367 1 92.88 115 SER B O 1
ATOM 2197 N N . LEU B 1 116 ? 16.25 6.727 -3.816 1 92.62 116 LEU B N 1
ATOM 2198 C CA . LEU B 1 116 ? 15.633 6.949 -5.117 1 92.62 116 LEU B CA 1
ATOM 2199 C C . LEU B 1 116 ? 14.492 7.961 -5.008 1 92.62 116 LEU B C 1
ATOM 2201 O O . LEU B 1 116 ? 13.766 7.977 -4.016 1 92.62 116 LEU B O 1
ATOM 2205 N N . GLN B 1 117 ? 14.266 8.727 -5.977 1 91.31 117 GLN B N 1
ATOM 2206 C CA . GLN B 1 117 ? 13.164 9.68 -6.023 1 91.31 117 GLN B CA 1
ATOM 2207 C C . GLN B 1 117 ? 11.844 8.969 -6.316 1 91.31 117 GLN B C 1
ATOM 2209 O O . GLN B 1 117 ? 10.797 9.336 -5.77 1 91.31 117 GLN B O 1
ATOM 2214 N N . LYS B 1 118 ? 11.969 7.973 -7.199 1 94.25 118 LYS B N 1
ATOM 2215 C CA . LYS B 1 118 ? 10.812 7.172 -7.582 1 94.25 118 LYS B CA 1
ATOM 2216 C C . LYS B 1 118 ? 11.055 5.688 -7.324 1 94.25 118 LYS B C 1
ATOM 2218 O O . LYS B 1 118 ? 12.203 5.23 -7.344 1 94.25 118 LYS B O 1
ATOM 2223 N N . PRO B 1 119 ? 10.031 4.949 -7.094 1 95.56 119 PRO B N 1
ATOM 2224 C CA . PRO B 1 119 ? 10.227 3.51 -6.898 1 95.56 119 PRO B CA 1
ATOM 2225 C C . PRO B 1 119 ? 10.617 2.785 -8.188 1 95.56 119 PRO B C 1
ATOM 2227 O O . PRO B 1 119 ? 10.289 3.246 -9.281 1 95.56 119 PRO B O 1
ATOM 2230 N N . ILE B 1 120 ? 11.359 1.699 -8.008 1 93.81 120 ILE B N 1
ATOM 2231 C CA . ILE B 1 120 ? 11.555 0.766 -9.109 1 93.81 120 ILE B CA 1
ATOM 2232 C C . ILE B 1 120 ? 10.305 -0.106 -9.273 1 93.81 120 ILE B C 1
ATOM 2234 O O . ILE B 1 120 ? 9.758 -0.606 -8.289 1 93.81 120 ILE B O 1
ATOM 2238 N N . THR B 1 121 ? 9.922 -0.254 -10.586 1 95.06 121 THR B N 1
ATOM 2239 C CA . THR B 1 121 ? 8.703 -1.014 -10.82 1 95.06 121 THR B CA 1
ATOM 2240 C C . THR B 1 121 ? 8.969 -2.178 -11.773 1 95.06 121 THR B C 1
ATOM 2242 O O . THR B 1 121 ? 9.82 -2.08 -12.664 1 95.06 121 THR B O 1
ATOM 2245 N N . GLN B 1 122 ? 8.375 -3.262 -11.516 1 95.81 122 GLN B N 1
ATOM 2246 C CA . GLN B 1 122 ? 8.266 -4.395 -12.43 1 95.81 122 GLN B CA 1
ATOM 2247 C C . GLN B 1 122 ? 6.809 -4.801 -12.633 1 95.81 122 GLN B C 1
ATOM 2249 O O . GLN B 1 122 ? 6.023 -4.797 -11.68 1 95.81 122 GLN B O 1
ATOM 2254 N N . LYS B 1 123 ? 6.461 -5.168 -13.852 1 97.56 123 LYS B N 1
ATOM 2255 C CA . LYS B 1 123 ? 5.07 -5.445 -14.203 1 97.56 123 LYS B CA 1
ATOM 2256 C C . LYS B 1 123 ? 4.91 -6.871 -14.727 1 97.56 123 LYS B C 1
ATOM 2258 O O . LYS B 1 123 ? 5.762 -7.367 -15.469 1 97.56 123 LYS B O 1
ATOM 2263 N N . TYR B 1 124 ? 3.746 -7.441 -14.352 1 97.56 124 TYR B N 1
ATOM 2264 C CA . TYR B 1 124 ? 3.416 -8.797 -14.789 1 97.56 124 TYR B CA 1
ATOM 2265 C C . TYR B 1 124 ? 1.965 -8.883 -15.242 1 97.56 124 TYR B C 1
ATOM 2267 O O . TYR B 1 124 ? 1.095 -8.195 -14.703 1 97.56 124 TYR B O 1
ATOM 2275 N N . GLY B 1 125 ? 1.767 -9.703 -16.219 1 98.12 125 GLY B N 1
ATOM 2276 C CA . GLY B 1 125 ? 0.437 -10.188 -16.562 1 98.12 125 GLY B CA 1
ATOM 2277 C C . GLY B 1 125 ? 0.245 -11.664 -16.25 1 98.12 125 GLY B C 1
ATOM 2278 O O . GLY B 1 125 ? 1.044 -12.5 -16.672 1 98.12 125 GLY B O 1
ATOM 2279 N N . LEU B 1 126 ? -0.765 -11.969 -15.469 1 98.19 126 LEU B N 1
ATOM 2280 C CA . LEU B 1 126 ? -1.062 -13.367 -15.164 1 98.19 126 LEU B CA 1
ATOM 2281 C C . LEU B 1 126 ? -2.334 -13.82 -15.867 1 98.19 126 LEU B C 1
ATOM 2283 O O . LEU B 1 126 ? -3.348 -13.117 -15.844 1 98.19 126 LEU B O 1
ATOM 2287 N N . ARG B 1 127 ? -2.23 -14.93 -16.547 1 96.81 127 ARG B N 1
ATOM 2288 C CA . ARG B 1 127 ? -3.393 -15.641 -17.062 1 96.81 127 ARG B CA 1
ATOM 2289 C C . ARG B 1 127 ? -3.557 -17 -16.406 1 96.81 127 ARG B C 1
ATOM 2291 O O . ARG B 1 127 ? -2.627 -17.812 -16.406 1 96.81 127 ARG B O 1
ATOM 2298 N N . VAL B 1 128 ? -4.758 -17.203 -15.828 1 97 128 VAL B N 1
ATOM 2299 C CA . VAL B 1 128 ? -5.035 -18.453 -15.148 1 97 128 VAL B CA 1
ATOM 2300 C C . VAL B 1 128 ? -6.004 -19.297 -15.984 1 97 128 VAL B C 1
ATOM 2302 O O . VAL B 1 128 ? -7.078 -18.828 -16.359 1 97 128 VAL B O 1
ATOM 2305 N N . TYR B 1 129 ? -5.621 -20.578 -16.234 1 92.75 129 TYR B N 1
ATOM 2306 C CA . TYR B 1 129 ? -6.438 -21.453 -17.062 1 92.75 129 TYR B CA 1
ATOM 2307 C C . TYR B 1 129 ? -6.867 -22.688 -16.281 1 92.75 129 TYR B C 1
ATOM 2309 O O . TYR B 1 129 ? -6.223 -23.078 -15.312 1 92.75 129 TYR B O 1
ATOM 2317 N N . ASP B 1 130 ? -8.062 -23.234 -16.672 1 87.56 130 ASP B N 1
ATOM 2318 C CA . ASP B 1 130 ? -8.523 -24.5 -16.109 1 87.56 130 ASP B CA 1
ATOM 2319 C C . ASP B 1 130 ? -7.664 -25.656 -16.609 1 87.56 130 ASP B C 1
ATOM 2321 O O . ASP B 1 130 ? -7.195 -25.641 -17.75 1 87.56 130 ASP B O 1
ATOM 2325 N N . ASN B 1 131 ? -7.059 -26.375 -15.602 1 69.94 131 ASN B N 1
ATOM 2326 C CA . ASN B 1 131 ? -6.277 -27.547 -15.984 1 69.94 131 ASN B CA 1
ATOM 2327 C C . ASN B 1 131 ? -6.918 -28.281 -17.156 1 69.94 131 ASN B C 1
ATOM 2329 O O . ASN B 1 131 ? -6.223 -28.891 -17.969 1 69.94 131 ASN B O 1
ATOM 2333 N N . TYR B 1 132 ? -8.336 -28.359 -17.016 1 56.25 132 TYR B N 1
ATOM 2334 C CA . TYR B 1 132 ? -9.008 -29.078 -18.094 1 56.25 132 TYR B CA 1
ATOM 2335 C C . TYR B 1 132 ? -8.969 -28.281 -19.391 1 56.25 132 TYR B C 1
ATOM 2337 O O . TYR B 1 132 ? -9.148 -28.844 -20.484 1 56.25 132 TYR B O 1
ATOM 2345 N N . SER B 1 133 ? -8.891 -27.125 -19.172 1 51.19 133 SER B N 1
ATOM 2346 C CA . SER B 1 133 ? -9.008 -26.344 -20.391 1 51.19 133 SER B CA 1
ATOM 2347 C C . SER B 1 133 ? -7.805 -26.562 -21.297 1 51.19 133 SER B C 1
ATOM 2349 O O . SER B 1 133 ? -7.68 -25.922 -22.344 1 51.19 133 SER B O 1
ATOM 2351 N N . ARG B 1 134 ? -6.758 -27.141 -20.703 1 46.25 134 ARG B N 1
ATOM 2352 C CA . ARG B 1 134 ? -5.859 -27.641 -21.734 1 46.25 134 ARG B CA 1
ATOM 2353 C C . ARG B 1 134 ? -6.547 -28.719 -22.578 1 46.25 134 ARG B C 1
ATOM 2355 O O . ARG B 1 134 ? -6.914 -29.766 -22.062 1 46.25 134 ARG B O 1
ATOM 2362 N N . GLY B 1 135 ? -7.543 -28.562 -23.328 1 41.91 135 GLY B N 1
ATOM 2363 C CA . GLY B 1 135 ? -7.895 -29.594 -24.297 1 41.91 135 GLY B CA 1
ATOM 2364 C C . GLY B 1 135 ? -6.816 -30.656 -24.453 1 41.91 135 GLY B C 1
ATOM 2365 O O . GLY B 1 135 ? -5.652 -30.422 -24.141 1 41.91 135 GLY B O 1
ATOM 2366 N N . LYS B 1 136 ? -7.254 -32.094 -24.375 1 38.06 136 LYS B N 1
ATOM 2367 C CA . LYS B 1 136 ? -6.57 -33.25 -24.969 1 38.06 136 LYS B CA 1
ATOM 2368 C C . LYS B 1 136 ? -5.742 -32.844 -26.188 1 38.06 136 LYS B C 1
ATOM 2370 O O . LYS B 1 136 ? -6.297 -32.438 -27.219 1 38.06 136 LYS B O 1
ATOM 2375 N N . PHE B 1 137 ? -4.758 -32.156 -26.125 1 36.94 137 PHE B N 1
ATOM 2376 C CA . PHE B 1 137 ? -3.807 -32.25 -27.219 1 36.94 137 PHE B CA 1
ATOM 2377 C C . PHE B 1 137 ? -3.807 -33.625 -27.844 1 36.94 137 PHE B C 1
ATOM 2379 O O . PHE B 1 137 ? -3.338 -34.594 -27.219 1 36.94 137 PHE B O 1
ATOM 2386 N N . ASP B 1 138 ? -4.965 -34.219 -28.359 1 34.78 138 ASP B N 1
ATOM 2387 C CA . ASP B 1 138 ? -4.816 -35.438 -29.141 1 34.78 138 ASP B CA 1
ATOM 2388 C C . ASP B 1 138 ? -3.449 -35.5 -29.812 1 34.78 138 ASP B C 1
ATOM 2390 O O . ASP B 1 138 ? -2.84 -34.469 -30.078 1 34.78 138 ASP B O 1
ATOM 2394 N N . LYS B 1 139 ? -3.029 -36.75 -30.172 1 34.53 139 LYS B N 1
ATOM 2395 C CA . LYS B 1 139 ? -1.803 -37.25 -30.781 1 34.53 139 LYS B CA 1
ATOM 2396 C C . LYS B 1 139 ? -1.364 -36.344 -31.938 1 34.53 139 LYS B C 1
ATOM 2398 O O . LYS B 1 139 ? -2.174 -36 -32.781 1 34.53 139 LYS B O 1
ATOM 2403 N N . PHE B 1 140 ? -0.464 -35.469 -31.719 1 34.97 140 PHE B N 1
ATOM 2404 C CA . PHE B 1 140 ? 0.326 -34.969 -32.844 1 34.97 140 PHE B CA 1
ATOM 2405 C C . PHE B 1 140 ? 0.536 -36.062 -33.875 1 34.97 140 PHE B C 1
ATOM 2407 O O . PHE B 1 140 ? 1.049 -37.125 -33.562 1 34.97 140 PHE B O 1
ATOM 2414 N N . SER B 1 141 ? -0.488 -36.438 -34.625 1 32.03 141 SER B N 1
ATOM 2415 C CA . SER B 1 141 ? -0.089 -37.312 -35.719 1 32.03 141 SER B CA 1
ATOM 2416 C C . SER B 1 141 ? 0.985 -36.656 -36.594 1 32.03 141 SER B C 1
ATOM 2418 O O . SER B 1 141 ? 0.783 -35.562 -37.125 1 32.03 141 SER B O 1
ATOM 2420 N N . LEU B 1 142 ? 2.178 -36.781 -36.094 1 34.16 142 LEU B N 1
ATOM 2421 C CA . LEU B 1 142 ? 3.273 -36.562 -37.031 1 34.16 142 LEU B CA 1
ATOM 2422 C C . LEU B 1 142 ? 3.027 -37.281 -38.344 1 34.16 142 LEU B C 1
ATOM 2424 O O . LEU B 1 142 ? 2.949 -38.531 -38.375 1 34.16 142 LEU B O 1
ATOM 2428 N N . PHE B 1 143 ? 2.031 -36.844 -39.125 1 32.31 143 PHE B N 1
ATOM 2429 C CA . PHE B 1 143 ? 2.021 -37.469 -40.469 1 32.31 143 PHE B CA 1
ATOM 2430 C C . PHE B 1 143 ? 3.312 -37.156 -41.188 1 32.31 143 PHE B C 1
ATOM 2432 O O . PHE B 1 143 ? 3.654 -35.969 -41.406 1 32.31 143 PHE B O 1
ATOM 2439 N N . HIS B 1 144 ? 4.324 -37.844 -40.75 1 33.41 144 HIS B N 1
ATOM 2440 C CA . HIS B 1 144 ? 5.465 -37.969 -41.656 1 33.41 144 HIS B CA 1
ATOM 2441 C C . HIS B 1 144 ? 5.027 -38.406 -43.062 1 33.41 144 HIS B C 1
ATOM 2443 O O . HIS B 1 144 ? 4.445 -39.469 -43.219 1 33.41 144 HIS B O 1
ATOM 2449 N N . SER B 1 145 ? 4.414 -37.438 -43.781 1 36.47 145 SER B N 1
ATOM 2450 C CA . SER B 1 145 ? 4.387 -37.906 -45.156 1 36.47 145 SER B CA 1
ATOM 2451 C C . SER B 1 145 ? 5.75 -38.438 -45.594 1 36.47 145 SER B C 1
ATOM 2453 O O . SER B 1 145 ? 6.758 -37.719 -45.469 1 36.47 145 SER B O 1
ATOM 2455 N N . ALA B 1 146 ? 5.969 -39.688 -45.438 1 37.44 146 ALA B N 1
ATOM 2456 C CA . ALA B 1 146 ? 7.152 -40.375 -45.906 1 37.44 146 ALA B CA 1
ATOM 2457 C C . ALA B 1 146 ? 7.715 -39.719 -47.156 1 37.44 146 ALA B C 1
ATOM 2459 O O . ALA B 1 146 ? 8.906 -39.812 -47.438 1 37.44 146 ALA B O 1
ATOM 2460 N N . ASN B 1 147 ? 6.781 -39.406 -48.094 1 37.78 147 ASN B N 1
ATOM 2461 C CA . ASN B 1 147 ? 7.367 -39.031 -49.375 1 37.78 147 ASN B CA 1
ATOM 2462 C C . ASN B 1 147 ? 7.902 -37.625 -49.375 1 37.78 147 ASN B C 1
ATOM 2464 O O . ASN B 1 147 ? 8.133 -37.031 -50.406 1 37.78 147 ASN B O 1
ATOM 2468 N N . ALA B 1 148 ? 7.734 -36.875 -48.156 1 37.72 148 ALA B N 1
ATOM 2469 C CA . ALA B 1 148 ? 8.211 -35.531 -48.406 1 37.72 148 ALA B CA 1
ATOM 2470 C C . ALA B 1 148 ? 9.734 -35.469 -48.469 1 37.72 148 ALA B C 1
ATOM 2472 O O . ALA B 1 148 ? 10.406 -36.219 -47.719 1 37.72 148 ALA B O 1
ATOM 2473 N N . PRO B 1 149 ? 10.344 -34.969 -49.5 1 40.91 149 PRO B N 1
ATOM 2474 C CA . PRO B 1 149 ? 11.805 -34.938 -49.531 1 40.91 149 PRO B CA 1
ATOM 2475 C C . PRO B 1 149 ? 12.43 -34.438 -48.25 1 40.91 149 PRO B C 1
ATOM 2477 O O . PRO B 1 149 ? 11.758 -33.75 -47.469 1 40.91 149 PRO B O 1
ATOM 2480 N N . LYS B 1 150 ? 13.633 -34.844 -47.719 1 43.19 150 LYS B N 1
ATOM 2481 C CA . LYS B 1 150 ? 14.461 -34.625 -46.562 1 43.19 150 LYS B CA 1
ATOM 2482 C C . LYS B 1 150 ? 14.211 -33.219 -45.969 1 43.19 150 LYS B C 1
ATOM 2484 O O . LYS B 1 150 ? 14.344 -33.031 -44.75 1 43.19 150 LYS B O 1
ATOM 2489 N N . GLY B 1 151 ? 14.203 -32.156 -46.594 1 41.38 151 GLY B N 1
ATOM 2490 C CA . GLY B 1 151 ? 14.211 -30.734 -46.25 1 41.38 151 GLY B CA 1
ATOM 2491 C C . GLY B 1 151 ? 12.828 -30.188 -45.938 1 41.38 151 GLY B C 1
ATOM 2492 O O . GLY B 1 151 ? 12.625 -28.969 -45.938 1 41.38 151 GLY B O 1
ATOM 2493 N N . GLY B 1 152 ? 11.812 -31.031 -46 1 39.81 152 GLY B N 1
ATOM 2494 C CA . GLY B 1 152 ? 10.5 -30.406 -46.062 1 39.81 152 GLY B CA 1
ATOM 2495 C C . GLY B 1 152 ? 10.047 -29.812 -44.75 1 39.81 152 GLY B C 1
ATOM 2496 O O . GLY B 1 152 ? 10.562 -30.172 -43.688 1 39.81 152 GLY B O 1
ATOM 2497 N N . GLU B 1 153 ? 9.461 -28.672 -44.875 1 41.69 153 GLU B N 1
ATOM 2498 C CA . GLU B 1 153 ? 8.914 -27.812 -43.812 1 41.69 153 GLU B CA 1
ATOM 2499 C C . GLU B 1 153 ? 7.809 -28.531 -43.062 1 41.69 153 GLU B C 1
ATOM 2501 O O . GLU B 1 153 ? 6.867 -29.062 -43.656 1 41.69 153 GLU B O 1
ATOM 2506 N N . THR B 1 154 ? 8.078 -29.281 -42 1 39.25 154 THR B N 1
ATOM 2507 C CA . THR B 1 154 ? 7.141 -29.859 -41.062 1 39.25 154 THR B CA 1
ATOM 2508 C C . THR B 1 154 ? 6.148 -28.812 -40.562 1 39.25 154 THR B C 1
ATOM 2510 O O . THR B 1 154 ? 6.547 -27.766 -40.062 1 39.25 154 THR B O 1
ATOM 2513 N N . SER B 1 155 ? 5.043 -28.625 -41.344 1 39.03 155 SER B N 1
ATOM 2514 C CA . SER B 1 155 ? 4.02 -27.719 -40.875 1 39.03 155 SER B CA 1
ATOM 2515 C C . SER B 1 155 ? 3.268 -28.297 -39.688 1 39.03 155 SER B C 1
ATOM 2517 O O . SER B 1 155 ? 2.926 -29.484 -39.688 1 39.03 155 SER B O 1
ATOM 2519 N N . LEU B 1 156 ? 3.545 -27.984 -38.5 1 34.59 156 LEU B N 1
ATOM 2520 C CA . LEU B 1 156 ? 2.834 -28.281 -37.281 1 34.59 156 LEU B CA 1
ATOM 2521 C C . LEU B 1 156 ? 1.461 -27.609 -37.25 1 34.59 156 LEU B C 1
ATOM 2523 O O . LEU B 1 156 ? 1.355 -26.391 -37.406 1 34.59 156 LEU B O 1
ATOM 2527 N N . THR B 1 157 ? 0.475 -28.25 -37.906 1 36.56 157 THR B N 1
ATOM 2528 C CA . THR B 1 157 ? -0.86 -27.688 -37.781 1 36.56 157 THR B CA 1
ATOM 2529 C C . THR B 1 157 ? -1.524 -28.156 -36.469 1 36.56 157 THR B C 1
ATOM 2531 O O . THR B 1 157 ? -1.573 -29.344 -36.188 1 36.56 157 THR B O 1
ATOM 2534 N N . ALA B 1 158 ? -1.396 -27.438 -35.375 1 38.78 158 ALA B N 1
ATOM 2535 C CA . ALA B 1 158 ? -2.129 -27.656 -34.125 1 38.78 158 ALA B CA 1
ATOM 2536 C C . ALA B 1 158 ? -3.592 -27.25 -34.281 1 38.78 158 ALA B C 1
ATOM 2538 O O . ALA B 1 158 ? -3.895 -26.172 -34.781 1 38.78 158 ALA B O 1
ATOM 2539 N N . HIS B 1 159 ? -4.422 -28.188 -34.562 1 34.28 159 HIS B N 1
ATOM 2540 C CA . HIS B 1 159 ? -5.852 -27.891 -34.531 1 34.28 159 HIS B CA 1
ATOM 2541 C C . HIS B 1 159 ? -6.332 -27.625 -33.125 1 34.28 159 HIS B C 1
ATOM 2543 O O . HIS B 1 159 ? -6.281 -28.516 -32.25 1 34.28 159 HIS B O 1
ATOM 2549 N N . ILE B 1 160 ? -5.953 -26.531 -32.562 1 38.38 160 ILE B N 1
ATOM 2550 C CA . ILE B 1 160 ? -6.477 -26.109 -31.266 1 38.38 160 ILE B CA 1
ATOM 2551 C C . ILE B 1 160 ? -7.996 -26.016 -31.344 1 38.38 160 ILE B C 1
ATOM 2553 O O . ILE B 1 160 ? -8.547 -25.375 -32.219 1 38.38 160 ILE B O 1
ATOM 2557 N N . ALA B 1 161 ? -8.711 -27 -30.703 1 36.12 161 ALA B N 1
ATOM 2558 C CA . ALA B 1 161 ? -10.141 -26.734 -30.719 1 36.12 161 ALA B CA 1
ATOM 2559 C C . ALA B 1 161 ? -10.43 -25.25 -30.469 1 36.12 161 ALA B C 1
ATOM 2561 O O . ALA B 1 161 ? -11.164 -24.625 -31.234 1 36.12 161 ALA B O 1
ATOM 2562 N N . ARG B 1 162 ? -10.617 -24.953 -29.188 1 34.66 162 ARG B N 1
ATOM 2563 C CA . ARG B 1 162 ? -11.125 -23.609 -28.891 1 34.66 162 ARG B CA 1
ATOM 2564 C C . ARG B 1 162 ? -10.125 -22.531 -29.297 1 34.66 162 ARG B C 1
ATOM 2566 O O . ARG B 1 162 ? -8.914 -22.766 -29.281 1 34.66 162 ARG B O 1
ATOM 2573 N N . GLN B 1 163 ? -10.547 -21.391 -29.906 1 33.69 163 GLN B N 1
ATOM 2574 C CA . GLN B 1 163 ? -9.891 -20.203 -30.422 1 33.69 163 GLN B CA 1
ATOM 2575 C C . GLN B 1 163 ? -8.742 -19.766 -29.516 1 33.69 163 GLN B C 1
ATOM 2577 O O . GLN B 1 163 ? -8.891 -18.812 -28.75 1 33.69 163 GLN B O 1
ATOM 2582 N N . ILE B 1 164 ? -8.25 -20.641 -28.766 1 33.12 164 ILE B N 1
ATOM 2583 C CA . ILE B 1 164 ? -7.156 -20.016 -28.031 1 33.12 164 ILE B CA 1
ATOM 2584 C C . ILE B 1 164 ? -6 -19.719 -28.984 1 33.12 164 ILE B C 1
ATOM 2586 O O . ILE B 1 164 ? -5.551 -20.609 -29.719 1 33.12 164 ILE B O 1
ATOM 2590 N N . ASN B 1 165 ? -5.844 -18.453 -29.547 1 30.33 165 ASN B N 1
ATOM 2591 C CA . ASN B 1 165 ? -4.742 -17.891 -30.312 1 30.33 165 ASN B CA 1
ATOM 2592 C C . ASN B 1 165 ? -3.389 -18.344 -29.766 1 30.33 165 ASN B C 1
ATOM 2594 O O . ASN B 1 165 ? -2.883 -17.797 -28.797 1 30.33 165 ASN B O 1
ATOM 2598 N N . ALA B 1 166 ? -3.205 -19.594 -29.484 1 28.88 166 ALA B N 1
ATOM 2599 C CA . ALA B 1 166 ? -1.86 -20.016 -29.094 1 28.88 166 ALA B CA 1
ATOM 2600 C C . ALA B 1 166 ? -0.875 -19.828 -30.25 1 28.88 166 ALA B C 1
ATOM 2602 O O . ALA B 1 166 ? -1.109 -20.328 -31.359 1 28.88 166 ALA B O 1
ATOM 2603 N N . ILE B 1 167 ? -0.377 -18.594 -30.453 1 28.2 167 ILE B N 1
ATOM 2604 C CA . ILE B 1 167 ? 0.68 -18.328 -31.422 1 28.2 167 ILE B CA 1
ATOM 2605 C C . ILE B 1 167 ? 1.89 -19.219 -31.125 1 28.2 167 ILE B C 1
ATOM 2607 O O . ILE B 1 167 ? 2.449 -19.141 -30.016 1 28.2 167 ILE B O 1
ATOM 2611 N N . TYR B 1 168 ? 1.805 -20.469 -31.484 1 28.64 168 TYR B N 1
ATOM 2612 C CA . TYR B 1 168 ? 3.039 -21.234 -31.531 1 28.64 168 TYR B CA 1
ATOM 2613 C C . TYR B 1 168 ? 4.109 -20.516 -32.344 1 28.64 168 TYR B C 1
ATOM 2615 O O . TYR B 1 168 ? 3.859 -20.078 -33.469 1 28.64 168 TYR B O 1
ATOM 2623 N N . LEU B 1 169 ? 4.941 -19.734 -31.594 1 27.55 169 LEU B N 1
ATOM 2624 C CA . LEU B 1 169 ? 6.18 -19.266 -32.219 1 27.55 169 LEU B CA 1
ATOM 2625 C C . LEU B 1 169 ? 7.008 -20.453 -32.719 1 27.55 169 LEU B C 1
ATOM 2627 O O . LEU B 1 169 ? 7.129 -21.469 -32.031 1 27.55 169 LEU B O 1
#

Organism: Pipistrellus kuhlii (NCBI:txid59472)

Secondary structure (DSSP, 8-state):
----------------------S--EEEEEEETTS-EEE------S--SEEEEEETTEEEEEEE---SSS--EEEESSGGGTTTEEE-TTT-PEEE-S--GGG-EEEEEEEE-TT-SS-EEEEEEEEEE-STTS-----------TTS-TT---------SS-------/----------------------S--EEEEEEETTS-EEE------S--SEEEEEETTEEEEEEE---SSS--EEEESSGGGTTTEEE-TTT-PEEE-S--GGG-EEEEEEEE-TT-SS-EEEEEEEEEE-STTS-----------TTS-TT---------SS-------

Foldseek 3Di:
DPPPPPPPPPPPPPPPPPDPCPVPDAAEAEAEAQFKDKADADDDDPDFQKKWKDFPNHTAKIWGPDDPVGHIDIDGPDPVQVVQWDADPPRGIIMGGNDDQVSFGKMKMWTDDPVDPGTDMYIYTYGYDYPPLVDPQPDQPQPPPVPDPPPDDSPSDRPNPDPPPPPPD/DPPPPPPPPPPPPPPPPPDPCPVPDAAEAEAEAQFKDKADADDDDPDFQKKWKDFPNHTAKIWGPDDPVGHIDIDGPDPVQVVQWDADPPRGIIMGGNDDQVSFGKMKMWTDDPVDPGTDMYIYTYGYDYPPVVPPQPDQPQPPPVPDPPPDDSPRDRPNPPPPPPPPD

pLDDT: mean 73.45, std 28.31, range [27.27, 98.62]

Solvent-accessible surface area (backbone atoms only — not comparable to full-atom values): 20871 Å² total; per-residue (Å²): 130,88,78,72,77,78,77,76,75,74,74,76,72,75,68,72,74,75,57,90,60,82,63,62,76,63,47,78,44,75,34,38,51,64,33,59,42,74,46,84,49,86,79,84,71,87,65,61,35,20,39,38,35,24,48,76,86,36,74,46,35,41,31,32,60,55,53,100,88,42,73,63,45,77,47,51,30,40,60,86,45,53,88,30,55,47,64,44,83,92,61,55,23,42,34,43,37,67,33,42,63,85,66,38,42,47,34,39,39,37,39,28,27,74,89,44,95,64,60,50,66,51,37,34,35,37,45,44,40,53,69,69,67,52,61,82,77,63,80,76,72,76,72,68,61,78,81,53,63,94,82,59,80,80,77,82,77,76,82,63,82,66,89,62,86,68,75,79,124,130,86,78,71,78,78,78,76,75,77,74,75,73,75,70,72,73,72,60,89,62,82,62,61,75,65,48,80,45,74,35,37,53,63,34,58,43,73,48,86,48,87,79,84,72,87,66,61,36,20,39,39,35,24,49,77,87,37,74,45,35,42,33,32,61,56,52,100,86,40,74,65,43,76,47,52,30,40,60,86,45,53,87,31,56,47,65,45,82,92,60,55,23,41,34,44,37,68,34,41,62,85,66,38,44,46,35,40,37,38,38,26,27,75,90,44,96,62,59,51,66,51,37,33,36,37,45,45,39,53,72,70,67,52,61,80,76,64,77,77,70,74,73,67,61,78,82,54,65,95,82,59,80,79,76,82,78,78,81,60,80,67,89,62,85,70,76,79,126

InterPro domains:
  IPR013106 Immunoglobulin V-set domain [PF07686] (42-127)
  IPR013783 Immunoglobulin-like fold [G3DSA:2.60.40.10] (23-131)
  IPR015631 CD2/SLAM family receptor [PTHR12080] (11-134)
  IPR036179 Immunoglobulin-like domain superfamily [SSF48726] (33-115)

Sequence (338 aa):
MPVSPANLILILLLCQLMGPAASGAQEELVGGIGGFVIFPLTHSQDRIDSIIWFFERTTLVTIQPATTNKSDTVIVTNRHNQERVAFSRGNYSLKLSKLSKNDSGAYVVEIHSSSLQKPITQKYGLRVYDNYSRGKFDKFSLFHSANAPKGGETSLTAHIARQINAIYLMPVSPANLILILLLCQLMGPAASGAQEELVGGIGGFVIFPLTHSQDRIDSIIWFFERTTLVTIQPATTNKSDTVIVTNRHNQERVAFSRGNYSLKLSKLSKNDSGAYVVEIHSSSLQKPITQKYGLRVYDNYSRGKFDKFSLFHSANAPKGGETSLTAHIARQINAIYL

Radius of gyration: 30.75 Å; Cα contacts (8 Å, |Δi|>4): 514; chains: 2; bounding box: 52×99×90 Å

Nearest PDB structures (foldseek):
  2pkd-assembly3_D  TM=8.620E-01  e=1.387E-10  Homo sapiens
  2ptu-assembly1_A  TM=7.853E-01  e=1.588E-07  Mus musculus
  5a2f-assembly1_A  TM=7.570E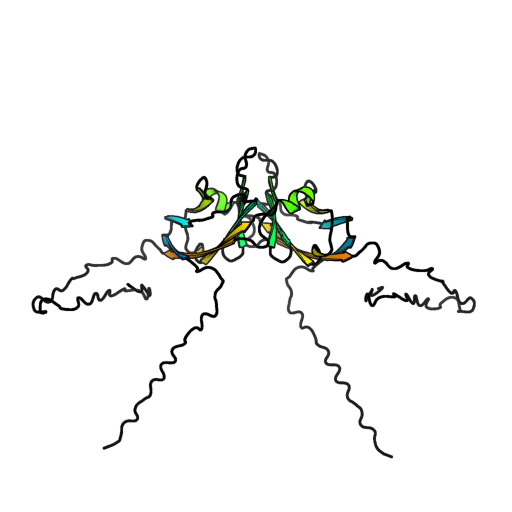-01  e=2.693E-05  Homo sapiens
  8tgo-assembly1_C  TM=6.074E-01  e=1.559E-03  Homo sapiens
  5cez-assembly1_L  TM=5.861E-01  e=1.228E-03  Homo sapiens